Protein AF-A0A9E6VMV3-F1 (afdb_monomer)

Radius of gyration: 24.81 Å; Cα contacts (8 Å, |Δi|>4): 151; chains: 1; bounding box: 46×26×70 Å

Sequence (186 aa):
MNNQLSEFDKQLLELCRKGRTLEAVKRYTETTGAGLKESKDYIDRLMEKPYEPEPPDMSKLDERLLDLCRQGNKLEAVKQYRNATGQGLKESKDYVDQLAKAHGIEFKGGCFVATACFGDYDAPEVILLRQFRDKKLLTNTAGRLFVKIYYAISPPIARQLEKSGILKRFVRNCVLKPLVKRITGK

Solvent-accessible surface area (backbone atoms only — not comparable to full-atom values): 10418 Å² total; per-residue (Å²): 130,87,85,72,77,49,77,66,53,52,52,38,52,51,30,39,74,71,71,36,46,70,57,28,30,49,53,47,20,74,74,71,70,46,52,74,66,59,22,43,56,48,50,53,58,54,69,70,48,89,75,75,75,77,76,67,62,59,69,64,51,49,54,56,35,48,52,29,47,74,73,68,38,50,68,59,28,25,50,51,49,20,70,66,68,70,49,54,76,64,60,22,42,53,49,51,52,50,56,29,50,77,69,72,47,77,81,72,76,78,60,46,49,48,28,44,42,71,72,35,73,81,36,69,68,37,48,49,54,51,50,46,41,60,74,61,24,59,74,41,71,68,34,40,50,52,52,51,52,47,65,71,56,27,59,67,52,17,57,53,29,64,75,28,70,66,58,18,51,46,47,35,61,70,48,47,47,54,49,51,32,61,74,70,75,101

pLDDT: mean 83.39, std 10.57, range [36.56, 94.62]

Secondary structure (DSSP, 8-state):
---PPPHHHHHHHHHHHTT-HHHHHHHHHHHH---HHHHHHHHHHHHHS--PPPPP-HHHHHHHHHHHHHTT-HHHHHHHHHHHH---HHHHHHHHHHHHHHTT-------HHHHHHHS-SS-HHHHHHHHHIIIIITTSHHHHHHHHHHHHHHHHHHHHHHH-HHHHHHIIIIIIHHHHHHHHT-

Structure (mmCIF, N/CA/C/O backbone):
data_AF-A0A9E6VMV3-F1
#
_entry.id   AF-A0A9E6VMV3-F1
#
loop_
_atom_site.group_PDB
_atom_site.id
_atom_site.type_symbol
_atom_site.label_atom_id
_atom_site.label_alt_id
_atom_site.label_comp_id
_atom_site.label_asym_id
_atom_site.label_entity_id
_atom_site.label_seq_id
_atom_site.pdbx_PDB_ins_code
_atom_site.Cartn_x
_atom_site.Cartn_y
_atom_site.Cartn_z
_atom_site.occupancy
_atom_site.B_iso_or_equiv
_atom_site.auth_seq_id
_atom_site.auth_comp_id
_atom_site.auth_asym_id
_atom_site.auth_atom_id
_atom_site.pdbx_PDB_model_num
ATOM 1 N N . MET A 1 1 ? 7.906 14.224 -41.542 1.00 36.56 1 MET A N 1
ATOM 2 C CA . MET A 1 1 ? 7.639 12.771 -41.629 1.00 36.56 1 MET A CA 1
ATOM 3 C C . MET A 1 1 ? 7.830 12.199 -40.236 1.00 36.56 1 MET A C 1
ATOM 5 O O . MET A 1 1 ? 8.921 12.321 -39.695 1.00 36.56 1 MET A O 1
ATOM 9 N N . ASN A 1 2 ? 6.747 11.731 -39.616 1.00 38.06 2 ASN A N 1
ATOM 10 C CA . ASN A 1 2 ? 6.685 11.371 -38.198 1.00 38.06 2 ASN A CA 1
ATOM 11 C C . ASN A 1 2 ? 7.616 10.192 -37.884 1.00 38.06 2 ASN A C 1
ATOM 13 O O . ASN A 1 2 ? 7.348 9.064 -38.283 1.00 38.06 2 ASN A O 1
ATOM 17 N N . ASN A 1 3 ? 8.704 10.460 -37.161 1.00 48.09 3 ASN A N 1
ATOM 18 C CA . ASN A 1 3 ? 9.615 9.452 -36.621 1.00 48.09 3 ASN A CA 1
ATOM 19 C C . ASN A 1 3 ? 8.997 8.866 -35.337 1.00 48.09 3 ASN A C 1
ATOM 21 O O . ASN A 1 3 ? 9.461 9.148 -34.235 1.00 48.09 3 ASN A O 1
ATOM 25 N N . GLN A 1 4 ? 7.911 8.100 -35.478 1.00 57.34 4 GLN A N 1
ATOM 26 C CA . GLN A 1 4 ? 7.472 7.196 -34.417 1.00 57.34 4 GLN A CA 1
ATOM 27 C C . GLN A 1 4 ? 8.402 5.981 -34.433 1.00 57.34 4 GLN A C 1
ATOM 29 O O . GLN A 1 4 ? 8.542 5.319 -35.459 1.00 57.34 4 GLN A O 1
ATOM 34 N N . LEU A 1 5 ? 9.080 5.735 -33.313 1.00 66.25 5 LEU A N 1
ATOM 35 C CA . LEU A 1 5 ? 9.865 4.519 -33.104 1.00 66.25 5 LEU A CA 1
ATOM 36 C C . LEU A 1 5 ? 8.941 3.305 -33.219 1.00 66.25 5 LEU A C 1
ATOM 38 O O . LEU A 1 5 ? 7.841 3.314 -32.660 1.00 66.25 5 LEU A O 1
ATOM 42 N N . SER A 1 6 ? 9.376 2.274 -33.942 1.00 81.50 6 SER A N 1
ATOM 43 C CA . SER A 1 6 ? 8.598 1.043 -34.062 1.00 81.50 6 SER A CA 1
ATOM 44 C C . SER A 1 6 ? 8.490 0.341 -32.700 1.00 81.50 6 SER A C 1
ATOM 46 O O . SER A 1 6 ? 9.346 0.514 -31.832 1.00 81.50 6 SER A O 1
ATOM 48 N N . GLU A 1 7 ? 7.464 -0.490 -32.492 1.00 79.44 7 GLU A N 1
ATOM 49 C CA . GLU A 1 7 ? 7.364 -1.322 -31.277 1.00 79.44 7 GLU A CA 1
ATOM 50 C C . GLU A 1 7 ? 8.615 -2.186 -31.056 1.00 79.44 7 GLU A C 1
ATOM 52 O O . GLU A 1 7 ? 9.025 -2.443 -29.924 1.00 79.44 7 GLU A O 1
ATOM 57 N N . PHE A 1 8 ? 9.262 -2.600 -32.145 1.00 87.00 8 PHE A N 1
ATOM 58 C CA . PHE A 1 8 ? 10.515 -3.336 -32.095 1.00 87.00 8 PHE A CA 1
ATOM 59 C C . PHE A 1 8 ? 11.670 -2.456 -31.592 1.00 87.00 8 PHE A C 1
ATOM 61 O O . PHE A 1 8 ? 12.416 -2.866 -30.702 1.00 87.00 8 PHE A O 1
ATOM 68 N N . ASP A 1 9 ? 11.760 -1.215 -32.067 1.00 87.44 9 ASP A N 1
ATOM 69 C CA . ASP A 1 9 ? 12.770 -0.239 -31.644 1.00 87.44 9 ASP A CA 1
ATOM 70 C C . ASP A 1 9 ? 12.658 0.067 -30.143 1.00 87.44 9 ASP A C 1
ATOM 72 O O . ASP A 1 9 ? 13.664 0.137 -29.432 1.00 87.44 9 ASP A O 1
ATOM 76 N N . LYS A 1 10 ? 11.424 0.188 -29.633 1.00 84.56 10 LYS A N 1
ATOM 77 C CA . LYS A 1 10 ? 11.148 0.395 -28.202 1.00 84.56 10 LYS A CA 1
ATOM 78 C C . LYS A 1 10 ? 11.674 -0.764 -27.352 1.00 84.56 10 LYS A C 1
ATOM 80 O O . LYS A 1 10 ? 12.307 -0.528 -26.323 1.00 84.56 10 LYS A O 1
ATOM 85 N N . GLN A 1 11 ? 11.467 -2.006 -27.797 1.00 87.38 11 GLN A N 1
ATOM 86 C CA . GLN A 1 11 ? 11.966 -3.201 -27.102 1.00 87.38 11 GLN A CA 1
ATOM 87 C C . GLN A 1 11 ? 13.499 -3.244 -27.059 1.00 87.38 11 GLN A C 1
ATOM 89 O O . GLN A 1 11 ? 14.085 -3.597 -26.033 1.00 87.38 11 GLN A O 1
ATOM 94 N N . LEU A 1 12 ? 14.161 -2.871 -28.157 1.00 90.19 12 LEU A N 1
ATOM 95 C CA . LEU A 1 12 ? 15.623 -2.817 -28.228 1.00 90.19 12 LEU A CA 1
ATOM 96 C C . LEU A 1 12 ? 16.192 -1.736 -27.299 1.00 90.19 12 LEU A C 1
ATOM 98 O O . LEU A 1 12 ? 17.127 -2.004 -26.544 1.00 90.19 12 LEU A O 1
ATOM 102 N N . LEU A 1 13 ? 15.580 -0.549 -27.277 1.00 86.69 13 LEU A N 1
ATOM 103 C CA . LEU A 1 13 ? 15.941 0.535 -26.357 1.00 86.69 13 LEU A CA 1
ATOM 104 C C . LEU A 1 13 ? 15.772 0.146 -24.883 1.00 86.69 13 LEU A C 1
ATOM 106 O O . LEU A 1 13 ? 16.611 0.493 -24.046 1.00 86.69 13 LEU A O 1
ATOM 110 N N . GLU A 1 14 ? 14.712 -0.590 -24.550 1.00 85.38 14 GLU A N 1
ATOM 111 C CA . GLU A 1 14 ? 14.471 -1.069 -23.188 1.00 85.38 14 GLU A CA 1
ATOM 112 C C . GLU A 1 14 ? 15.564 -2.044 -22.720 1.00 85.38 14 GLU A C 1
ATOM 114 O O . GLU A 1 14 ? 16.050 -1.943 -21.588 1.00 85.38 14 GLU A O 1
ATOM 119 N N . LEU A 1 15 ? 15.998 -2.959 -23.596 1.00 87.69 15 LEU A N 1
ATOM 120 C CA . LEU A 1 15 ? 17.110 -3.873 -23.324 1.00 87.69 15 LEU A CA 1
ATOM 121 C C . LEU A 1 15 ? 18.415 -3.106 -23.076 1.00 87.69 15 LEU A C 1
ATOM 123 O O . LEU A 1 15 ? 19.100 -3.380 -22.087 1.00 87.69 15 LEU A O 1
ATOM 127 N N . CYS A 1 16 ? 18.722 -2.101 -23.899 1.00 86.69 16 CYS A N 1
ATOM 128 C CA . CYS A 1 16 ? 19.896 -1.248 -23.704 1.00 86.69 16 CYS A CA 1
ATOM 129 C C . CYS A 1 16 ? 19.864 -0.518 -22.350 1.00 86.69 16 CYS A C 1
ATOM 131 O O . CYS A 1 16 ? 20.847 -0.559 -21.611 1.00 86.69 16 CYS A O 1
ATOM 133 N N . ARG A 1 17 ? 18.723 0.069 -21.956 1.00 79.12 17 ARG A N 1
ATOM 134 C CA . ARG A 1 17 ? 18.564 0.745 -20.649 1.00 79.12 17 ARG A CA 1
ATOM 135 C C . ARG A 1 17 ? 18.734 -0.189 -19.452 1.00 79.12 17 ARG A C 1
ATOM 137 O O . ARG A 1 17 ? 19.233 0.233 -18.414 1.00 79.12 17 ARG A O 1
ATOM 144 N N . LYS A 1 18 ? 18.352 -1.459 -19.590 1.00 83.44 18 LYS A N 1
ATOM 145 C CA . LYS A 1 18 ? 18.561 -2.495 -18.564 1.00 83.44 18 LYS A CA 1
ATOM 146 C C . LYS A 1 18 ? 20.017 -2.989 -18.491 1.00 83.44 18 LYS A C 1
ATOM 148 O O . LYS A 1 18 ? 20.284 -3.944 -17.767 1.00 83.44 18 LYS A O 1
ATOM 153 N N . GLY A 1 19 ? 20.946 -2.382 -19.241 1.00 84.38 19 GLY A N 1
ATOM 154 C CA . GLY A 1 19 ? 22.347 -2.807 -19.340 1.00 84.38 19 GLY A CA 1
ATOM 155 C C . GLY A 1 19 ? 22.547 -4.064 -20.194 1.00 84.38 19 GLY A C 1
ATOM 156 O O . GLY A 1 19 ? 23.622 -4.657 -20.181 1.00 84.38 19 GLY A O 1
ATOM 157 N N . ARG A 1 20 ? 21.517 -4.491 -20.938 1.00 90.12 20 ARG A N 1
ATOM 158 C CA . ARG A 1 20 ? 21.494 -5.719 -21.750 1.00 90.12 20 ARG A CA 1
ATOM 159 C C . ARG A 1 20 ? 21.744 -5.406 -23.231 1.00 90.12 20 ARG A C 1
ATOM 161 O O . ARG A 1 20 ? 21.080 -5.946 -24.110 1.00 90.12 20 ARG A O 1
ATOM 168 N N . THR A 1 21 ? 22.715 -4.542 -23.527 1.00 90.00 21 THR A N 1
ATOM 169 C CA . THR A 1 21 ? 23.011 -4.071 -24.896 1.00 90.00 21 THR A CA 1
ATOM 170 C C . THR A 1 21 ? 23.391 -5.207 -25.848 1.00 90.00 21 THR A C 1
ATOM 172 O O . THR A 1 21 ? 22.939 -5.231 -26.987 1.00 90.00 21 THR A O 1
ATOM 175 N N . LEU A 1 22 ? 24.157 -6.201 -25.381 1.00 90.69 22 LEU A N 1
ATOM 176 C CA . LEU A 1 22 ? 24.509 -7.375 -26.195 1.00 90.69 22 LEU A CA 1
ATOM 177 C C . LEU A 1 22 ? 23.275 -8.173 -26.628 1.00 90.69 22 LEU A C 1
ATOM 179 O O . LEU A 1 22 ? 23.235 -8.720 -27.726 1.00 90.69 22 LEU A O 1
ATOM 183 N N . GLU A 1 23 ? 22.255 -8.216 -25.778 1.00 92.19 23 GLU A N 1
ATOM 184 C CA . GLU A 1 23 ? 21.008 -8.902 -26.083 1.00 92.19 23 GLU A CA 1
ATOM 185 C C . GLU A 1 23 ? 20.152 -8.113 -27.072 1.00 92.19 23 GLU A C 1
ATOM 187 O O . GLU A 1 23 ? 19.530 -8.715 -27.941 1.00 92.19 23 GLU A O 1
ATOM 192 N N . ALA A 1 24 ? 20.179 -6.780 -27.003 1.00 91.94 24 ALA A N 1
ATOM 193 C CA . ALA A 1 24 ? 19.560 -5.930 -28.015 1.00 91.94 24 ALA A CA 1
ATOM 194 C C . ALA A 1 24 ? 20.211 -6.140 -29.394 1.00 91.94 24 ALA A C 1
ATOM 196 O O . ALA A 1 24 ? 19.515 -6.396 -30.376 1.00 91.94 24 ALA A O 1
ATOM 197 N N . VAL A 1 25 ? 21.549 -6.139 -29.460 1.00 91.94 25 VAL A N 1
ATOM 198 C CA . VAL A 1 25 ? 22.304 -6.408 -30.699 1.00 91.94 25 VAL A CA 1
ATOM 199 C C . VAL A 1 25 ? 21.980 -7.799 -31.244 1.00 91.94 25 VAL A C 1
ATOM 201 O O . VAL A 1 25 ? 21.705 -7.953 -32.436 1.00 91.94 25 VAL A O 1
ATOM 204 N N . LYS A 1 26 ? 21.962 -8.816 -30.376 1.00 94.62 26 LYS A N 1
ATOM 205 C CA . LYS A 1 26 ? 21.611 -10.188 -30.756 1.00 94.62 26 LYS A CA 1
ATOM 206 C C . LYS A 1 26 ? 20.190 -10.268 -31.322 1.00 94.62 26 LYS A C 1
ATOM 208 O O . LYS A 1 26 ? 20.000 -10.809 -32.405 1.00 94.62 26 LYS A O 1
ATOM 213 N N . ARG A 1 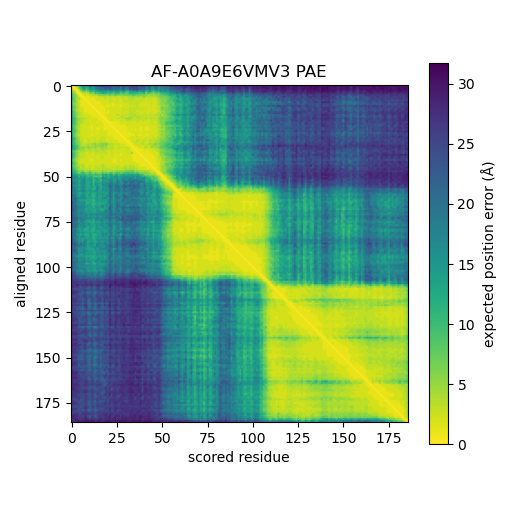27 ? 19.215 -9.668 -30.638 1.00 92.75 27 ARG A N 1
ATOM 214 C CA . ARG A 1 27 ? 17.801 -9.674 -31.036 1.00 92.75 27 ARG A CA 1
ATOM 215 C C . ARG A 1 27 ? 17.567 -8.965 -32.369 1.00 92.75 27 ARG A C 1
ATOM 217 O O . ARG A 1 27 ? 16.791 -9.457 -33.185 1.00 92.75 27 ARG A O 1
ATOM 224 N N . TYR A 1 28 ? 18.256 -7.851 -32.616 1.00 93.06 28 TYR A N 1
ATOM 225 C CA . TYR A 1 28 ? 18.216 -7.174 -33.914 1.00 93.06 28 TYR A CA 1
ATOM 226 C C . TYR A 1 28 ? 18.795 -8.060 -35.028 1.00 93.06 28 TYR A C 1
ATOM 228 O O . TYR A 1 28 ? 18.149 -8.234 -36.060 1.00 93.06 28 TYR A O 1
ATOM 236 N N . THR A 1 29 ? 19.951 -8.689 -34.783 1.00 92.19 29 THR A N 1
ATOM 237 C CA . THR A 1 29 ? 20.612 -9.627 -35.716 1.00 92.19 29 THR A CA 1
ATOM 238 C C . THR A 1 29 ? 19.684 -10.788 -36.093 1.00 92.19 29 THR A C 1
ATOM 240 O O . THR A 1 29 ? 19.472 -11.052 -37.271 1.00 92.19 29 THR A O 1
ATOM 243 N N . GLU A 1 30 ? 19.084 -11.457 -35.104 1.00 92.38 30 GLU A N 1
ATOM 244 C CA . GLU A 1 30 ? 18.207 -12.620 -35.320 1.00 92.38 30 GLU A CA 1
ATOM 245 C C . GLU A 1 30 ? 16.909 -12.265 -36.058 1.00 92.38 30 GLU A C 1
ATOM 247 O O . GLU A 1 30 ? 16.410 -13.066 -36.842 1.00 92.38 30 GLU A O 1
ATOM 252 N N . THR A 1 31 ? 16.364 -11.069 -35.823 1.00 91.62 31 THR A N 1
ATOM 253 C CA . THR A 1 31 ? 15.076 -10.654 -36.405 1.00 91.62 31 THR A CA 1
ATOM 254 C C . THR A 1 31 ? 15.227 -10.117 -37.829 1.00 91.62 31 THR A C 1
ATOM 256 O O . THR A 1 31 ? 14.360 -10.340 -38.669 1.00 91.62 31 THR A O 1
ATOM 259 N N . THR A 1 32 ? 16.312 -9.388 -38.105 1.00 88.94 32 THR A N 1
ATOM 260 C CA . THR A 1 32 ? 16.524 -8.697 -39.392 1.00 88.94 32 THR A C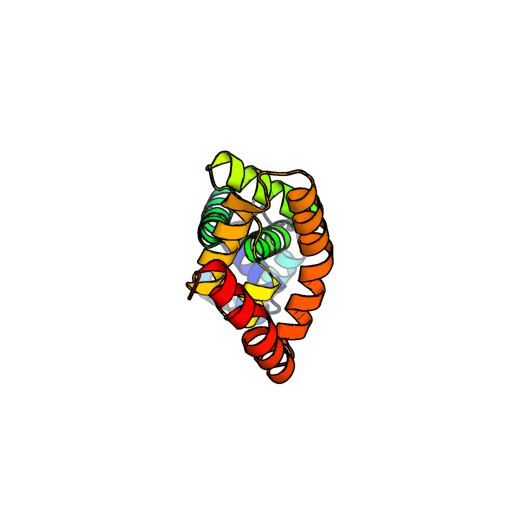A 1
ATOM 261 C C . THR A 1 32 ? 17.458 -9.444 -40.342 1.00 88.94 32 THR A C 1
ATOM 263 O O . THR A 1 32 ? 17.469 -9.153 -41.534 1.00 88.94 32 THR A O 1
ATOM 266 N N . GLY A 1 33 ? 18.250 -10.392 -39.829 1.00 89.62 33 GLY A N 1
ATOM 267 C CA . GLY A 1 33 ? 19.314 -11.062 -40.580 1.00 89.62 33 GLY A CA 1
ATOM 268 C C . GLY A 1 33 ? 20.571 -10.207 -40.797 1.00 89.62 33 GLY A C 1
ATOM 269 O O . GLY A 1 33 ? 21.478 -10.644 -41.502 1.00 89.62 33 GLY A O 1
ATOM 270 N N . ALA A 1 34 ? 20.638 -9.005 -40.211 1.00 88.44 34 ALA A N 1
ATOM 271 C CA . ALA A 1 34 ? 21.779 -8.098 -40.318 1.00 88.44 34 ALA A CA 1
ATOM 272 C C . ALA A 1 34 ? 23.056 -8.680 -39.687 1.00 88.44 34 ALA A C 1
ATOM 274 O O . ALA A 1 34 ? 23.007 -9.478 -38.750 1.00 88.44 34 ALA A O 1
ATOM 275 N N . GLY A 1 35 ? 24.225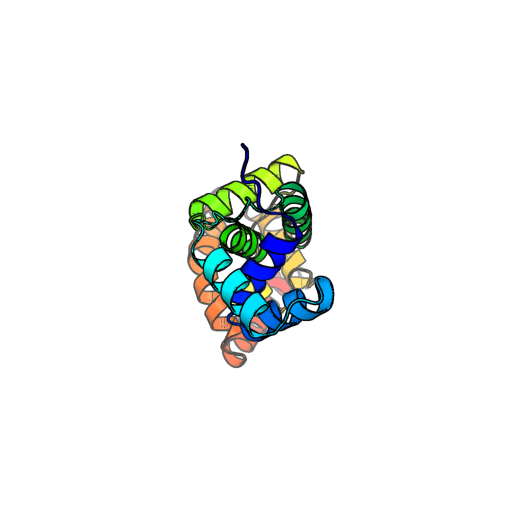 -8.254 -40.172 1.00 89.88 35 GLY A N 1
ATOM 276 C CA . GLY A 1 35 ? 25.510 -8.663 -39.597 1.00 89.88 35 GLY A CA 1
ATOM 277 C C . GLY A 1 35 ? 25.783 -8.008 -38.236 1.00 89.88 35 GLY A C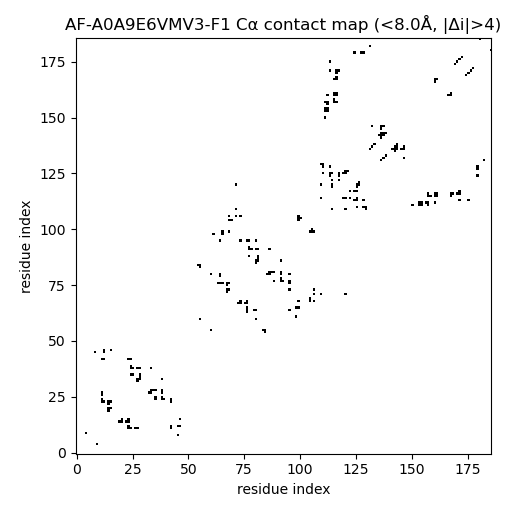 1
ATOM 278 O O . GLY A 1 35 ? 25.325 -6.904 -37.969 1.00 89.88 35 GLY A O 1
ATOM 279 N N . LEU A 1 36 ? 26.615 -8.628 -37.386 1.00 89.06 36 LEU A N 1
ATOM 280 C CA . LEU A 1 36 ? 26.940 -8.127 -36.031 1.00 89.06 36 LEU A CA 1
ATOM 281 C C . LEU A 1 36 ? 27.349 -6.644 -35.975 1.00 89.06 36 LEU A C 1
ATOM 283 O O . LEU A 1 36 ? 26.967 -5.934 -35.046 1.00 89.06 36 LEU A O 1
ATOM 287 N N . LYS A 1 37 ? 28.136 -6.182 -36.955 1.00 89.69 37 LYS A N 1
ATOM 288 C CA . LYS A 1 37 ? 28.573 -4.783 -37.043 1.00 89.69 37 LYS A CA 1
ATOM 289 C C . LYS A 1 37 ? 27.404 -3.848 -37.353 1.00 89.69 37 LYS A C 1
ATOM 291 O O . LYS A 1 37 ? 27.241 -2.843 -36.680 1.00 89.69 37 LYS A O 1
ATOM 296 N N . GLU A 1 38 ? 26.572 -4.224 -38.316 1.00 88.81 38 GLU A N 1
ATOM 297 C CA . GLU A 1 38 ? 25.380 -3.469 -38.702 1.00 88.81 38 GLU A CA 1
ATOM 298 C C . GLU A 1 38 ? 24.363 -3.403 -37.556 1.00 88.81 38 GLU A C 1
ATOM 300 O O . GLU A 1 38 ? 23.840 -2.334 -37.253 1.00 88.81 38 GLU A O 1
ATOM 305 N N . SER A 1 39 ? 24.159 -4.515 -36.846 1.00 91.31 39 SER A N 1
ATOM 306 C CA . SER A 1 39 ? 23.314 -4.573 -35.653 1.00 91.31 39 SER A CA 1
ATOM 307 C C . SER A 1 39 ? 23.822 -3.663 -34.539 1.00 91.31 39 SER A C 1
ATOM 309 O O . SER A 1 39 ? 23.031 -2.984 -33.891 1.00 91.31 39 SER A O 1
ATOM 311 N N . LYS A 1 40 ? 25.138 -3.623 -34.309 1.00 91.12 40 LYS A N 1
ATOM 312 C CA . LYS A 1 40 ? 25.738 -2.724 -33.320 1.00 91.12 40 LYS A CA 1
ATOM 313 C C . LYS A 1 40 ? 25.563 -1.260 -33.725 1.00 91.12 40 LYS A C 1
ATOM 315 O O . LYS A 1 40 ? 25.057 -0.482 -32.926 1.00 91.12 40 LYS A O 1
ATOM 320 N N . ASP A 1 41 ? 25.906 -0.917 -34.965 1.00 90.31 41 ASP A N 1
ATOM 321 C CA . ASP A 1 41 ? 25.796 0.447 -35.489 1.00 90.31 41 ASP A CA 1
ATOM 322 C C . ASP A 1 41 ? 24.337 0.944 -35.454 1.00 90.31 41 ASP A C 1
ATOM 324 O O . ASP A 1 41 ? 24.076 2.114 -35.169 1.00 90.31 41 ASP A O 1
ATOM 328 N N . TYR A 1 42 ? 23.367 0.056 -35.701 1.00 89.75 42 TYR A N 1
ATOM 329 C CA . TYR A 1 42 ? 21.946 0.366 -35.562 1.00 89.75 42 TYR A CA 1
ATOM 330 C C . TYR A 1 42 ? 21.562 0.655 -34.108 1.00 89.75 42 TYR A C 1
ATOM 332 O O . TYR A 1 42 ? 20.925 1.671 -33.839 1.00 89.75 42 TYR A O 1
ATOM 340 N N . ILE A 1 43 ? 21.961 -0.208 -33.168 1.00 90.00 43 ILE A N 1
ATOM 341 C CA . ILE A 1 43 ? 21.679 -0.028 -31.739 1.00 90.00 43 ILE A CA 1
ATOM 342 C C . ILE A 1 43 ? 22.337 1.248 -31.198 1.00 90.00 43 ILE A C 1
ATOM 344 O O . ILE A 1 43 ? 21.694 1.976 -30.446 1.00 90.00 43 ILE A O 1
ATOM 348 N N . ASP A 1 44 ? 23.562 1.564 -31.618 1.00 89.12 44 ASP A N 1
ATOM 349 C CA . ASP A 1 44 ? 24.265 2.793 -31.236 1.00 89.12 44 ASP A CA 1
ATOM 350 C C . ASP A 1 44 ? 23.495 4.039 -31.718 1.00 89.12 44 ASP A C 1
ATOM 352 O O . ASP A 1 44 ? 23.163 4.908 -30.911 1.00 89.12 44 ASP A O 1
ATOM 356 N N . ARG A 1 45 ? 23.066 4.073 -32.990 1.00 87.00 45 ARG A N 1
ATOM 357 C CA . ARG A 1 45 ? 22.194 5.146 -33.524 1.00 87.00 45 ARG A CA 1
ATOM 358 C C . ARG A 1 45 ? 20.839 5.218 -32.827 1.00 87.00 45 ARG A C 1
ATOM 360 O O . ARG A 1 45 ? 20.244 6.290 -32.724 1.00 87.00 45 ARG A O 1
ATOM 367 N N . LEU A 1 46 ? 20.314 4.076 -32.392 1.00 85.56 46 LEU A N 1
ATOM 368 C CA . LEU A 1 46 ? 19.047 4.012 -31.680 1.00 85.56 46 LEU A CA 1
ATOM 369 C C . LEU A 1 46 ? 19.177 4.643 -30.290 1.00 85.56 46 LEU A C 1
ATOM 371 O O . LEU A 1 46 ? 18.307 5.414 -29.894 1.00 85.56 46 LEU A O 1
ATOM 375 N N . MET A 1 47 ? 20.285 4.376 -29.594 1.00 81.00 47 MET A N 1
ATOM 376 C CA . MET A 1 47 ? 20.611 4.968 -28.293 1.00 81.00 47 MET A CA 1
ATOM 377 C C . MET A 1 47 ? 20.895 6.477 -28.366 1.00 81.00 47 MET A C 1
ATOM 379 O O . MET A 1 47 ? 20.686 7.167 -27.371 1.00 81.00 47 MET A O 1
ATOM 383 N N . GLU A 1 48 ? 21.329 7.001 -29.518 1.00 81.25 48 GLU A N 1
ATOM 384 C CA . GLU A 1 48 ? 21.537 8.443 -29.736 1.00 81.25 48 GLU A CA 1
ATOM 385 C C . GLU A 1 48 ? 20.230 9.246 -29.860 1.00 81.25 48 GLU A C 1
ATOM 387 O O . GLU A 1 48 ? 20.224 10.458 -29.628 1.00 81.25 48 GLU A O 1
ATOM 392 N N . LYS A 1 49 ? 19.101 8.609 -30.206 1.00 70.81 49 LYS A N 1
ATOM 393 C CA . LYS A 1 49 ? 17.812 9.311 -30.311 1.00 70.81 49 LYS A CA 1
ATOM 394 C C . LYS A 1 49 ? 17.272 9.660 -28.912 1.00 70.81 49 LYS A C 1
ATOM 396 O O . LYS A 1 49 ? 17.200 8.772 -28.060 1.00 70.81 49 LYS A O 1
ATOM 401 N N . PRO A 1 50 ? 16.796 10.902 -28.670 1.00 54.00 50 PRO A N 1
ATOM 402 C CA . PRO A 1 50 ? 16.074 11.242 -27.446 1.00 54.00 50 PRO A CA 1
ATOM 403 C C . PRO A 1 50 ? 14.764 10.444 -27.377 1.00 54.00 50 PRO A C 1
ATOM 405 O O . PRO A 1 50 ? 13.755 10.817 -27.970 1.00 54.00 50 PRO A O 1
ATOM 408 N N . TYR A 1 51 ? 14.791 9.297 -26.701 1.00 48.22 51 TYR A N 1
ATOM 409 C CA . TYR A 1 51 ? 13.603 8.498 -26.430 1.00 48.22 51 TYR A CA 1
ATOM 410 C C . TYR A 1 51 ? 13.028 8.882 -25.067 1.00 48.22 51 TYR A C 1
ATOM 412 O O . TYR A 1 51 ? 13.495 8.415 -24.017 1.00 48.22 51 TYR A O 1
ATOM 420 N N . GLU A 1 52 ? 12.005 9.730 -25.086 1.00 51.69 52 GLU A N 1
ATOM 421 C CA . GLU A 1 52 ? 11.115 9.893 -23.942 1.00 51.69 52 GLU A CA 1
ATOM 422 C C . GLU A 1 52 ? 10.268 8.618 -23.828 1.00 51.69 52 GLU A C 1
ATOM 424 O O . GLU A 1 52 ? 9.606 8.246 -24.799 1.00 51.69 52 GLU A O 1
ATOM 429 N N . PRO A 1 53 ? 10.337 7.881 -22.702 1.00 54.38 53 PRO A N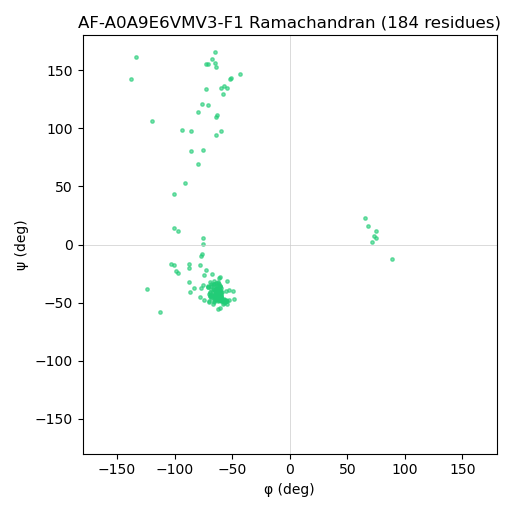 1
ATOM 430 C CA . PRO A 1 53 ? 9.526 6.686 -22.538 1.00 54.38 53 PRO A CA 1
ATOM 431 C C . PRO A 1 53 ? 8.055 7.069 -22.672 1.00 54.38 53 PRO A C 1
ATOM 433 O O . PRO A 1 53 ? 7.601 8.009 -22.017 1.00 54.38 53 PRO A O 1
ATOM 436 N N . GLU A 1 54 ? 7.323 6.338 -23.513 1.00 53.00 54 GLU A N 1
ATOM 437 C CA . GLU A 1 54 ? 5.875 6.492 -23.562 1.00 53.00 54 GLU A CA 1
ATOM 438 C C . GLU A 1 54 ? 5.314 6.307 -22.143 1.00 53.00 54 GLU A C 1
ATOM 440 O O . GLU A 1 54 ? 5.762 5.399 -21.426 1.00 53.00 54 GLU A O 1
ATOM 445 N N . PRO A 1 55 ? 4.392 7.184 -21.704 1.00 56.66 55 PRO A N 1
ATOM 446 C CA . PRO A 1 55 ? 3.791 7.081 -20.385 1.00 56.66 55 PRO A CA 1
ATOM 447 C C . PRO A 1 55 ? 3.266 5.660 -20.153 1.00 56.66 55 PRO A C 1
ATOM 449 O O . PRO A 1 55 ? 2.766 5.042 -21.097 1.00 56.66 55 PRO A O 1
ATOM 452 N N . PRO A 1 56 ? 3.368 5.124 -18.923 1.00 64.25 56 PRO A N 1
ATOM 453 C CA . PRO A 1 56 ? 2.818 3.811 -18.621 1.00 64.25 56 PRO A CA 1
ATOM 454 C C . PRO A 1 56 ? 1.354 3.742 -19.065 1.00 64.25 56 PRO A C 1
ATOM 456 O O . PRO A 1 56 ? 0.617 4.717 -18.925 1.00 64.25 56 PRO A O 1
ATOM 459 N N . ASP A 1 57 ? 0.938 2.584 -19.583 1.00 77.94 57 ASP A N 1
ATOM 460 C CA . ASP A 1 57 ? -0.469 2.311 -19.877 1.00 77.94 57 ASP A CA 1
ATOM 461 C C . ASP A 1 57 ? -1.273 2.434 -18.577 1.00 77.94 57 ASP A C 1
ATOM 463 O O . ASP A 1 57 ? -1.297 1.524 -17.737 1.00 77.94 57 ASP A O 1
ATOM 467 N N . MET A 1 58 ? -1.881 3.608 -18.401 1.00 81.12 58 MET A N 1
ATOM 468 C CA . MET A 1 58 ? -2.558 4.000 -17.170 1.00 81.12 58 MET A CA 1
ATOM 469 C C . MET A 1 58 ? -3.715 3.058 -16.849 1.00 81.12 58 MET A C 1
ATOM 471 O O . MET A 1 58 ? -3.966 2.801 -15.679 1.00 81.12 58 MET A O 1
ATOM 475 N N . SER A 1 59 ? -4.342 2.451 -17.860 1.00 82.75 59 SER A N 1
ATOM 476 C CA . SER A 1 59 ? -5.455 1.514 -17.675 1.00 82.75 59 SER A CA 1
ATOM 477 C C . SER A 1 59 ? -5.005 0.246 -16.941 1.00 82.75 59 SER A C 1
ATOM 479 O O . SER A 1 59 ? -5.623 -0.169 -15.962 1.00 82.75 59 SER A O 1
ATOM 481 N N . LYS A 1 60 ? -3.883 -0.348 -17.371 1.00 87.62 60 LYS A N 1
ATOM 482 C CA . LYS A 1 60 ? -3.300 -1.538 -16.721 1.00 87.62 60 LYS A CA 1
ATOM 483 C C . LYS A 1 60 ? -2.692 -1.212 -15.365 1.00 87.62 60 LYS A C 1
ATOM 485 O O . LYS A 1 60 ? -2.730 -2.036 -14.450 1.00 87.62 60 LYS A O 1
ATOM 490 N N . LEU A 1 61 ? -2.088 -0.029 -15.247 1.00 89.25 61 LEU A N 1
ATOM 491 C CA . LEU A 1 61 ? -1.555 0.437 -13.976 1.00 89.25 61 LEU A CA 1
ATOM 492 C C . LEU A 1 61 ? -2.690 0.583 -12.957 1.00 89.25 61 LEU A C 1
ATOM 494 O O . LEU A 1 61 ? -2.581 0.031 -11.866 1.00 89.25 61 LEU A O 1
ATOM 498 N N . ASP A 1 62 ? -3.788 1.237 -13.326 1.00 92.88 62 ASP A N 1
ATOM 499 C CA . ASP A 1 62 ? -4.942 1.457 -12.457 1.00 92.88 62 ASP A CA 1
ATOM 500 C C . ASP A 1 62 ? -5.577 0.151 -11.993 1.00 92.88 62 ASP A C 1
ATOM 502 O O . ASP A 1 62 ? -5.838 0.002 -10.801 1.00 92.88 62 ASP A O 1
ATOM 506 N N . GLU A 1 63 ? -5.756 -0.828 -12.882 1.00 92.38 63 GLU A N 1
ATOM 507 C CA . GLU A 1 63 ? -6.278 -2.150 -12.518 1.00 92.38 63 GLU A CA 1
ATOM 508 C C . GLU A 1 63 ? -5.412 -2.820 -11.438 1.00 92.38 63 GLU A C 1
ATOM 510 O O . GLU A 1 63 ? -5.907 -3.233 -10.384 1.00 92.38 63 GLU A O 1
ATOM 515 N N . ARG A 1 64 ? -4.089 -2.816 -11.632 1.00 92.75 64 ARG A N 1
ATOM 516 C CA . ARG A 1 64 ? -3.132 -3.364 -10.662 1.00 92.75 64 ARG A CA 1
ATOM 517 C C . ARG A 1 64 ? -3.129 -2.594 -9.342 1.00 92.75 64 ARG A C 1
ATOM 519 O O . ARG A 1 64 ? -3.019 -3.196 -8.270 1.00 92.75 64 ARG A O 1
ATOM 526 N N . LEU A 1 65 ? -3.229 -1.267 -9.398 1.00 93.44 65 LEU A N 1
ATOM 527 C CA . LEU A 1 65 ? -3.326 -0.429 -8.207 1.00 93.44 65 LEU A CA 1
ATOM 528 C C . LEU A 1 65 ? -4.615 -0.732 -7.448 1.00 93.44 65 LEU A C 1
ATOM 530 O O . LEU A 1 65 ? -4.554 -0.917 -6.235 1.00 93.44 65 LEU A O 1
ATOM 534 N N . LEU A 1 66 ? -5.754 -0.845 -8.130 1.00 92.56 66 LEU A N 1
ATOM 535 C CA . LEU A 1 66 ? -7.044 -1.180 -7.528 1.00 92.56 66 LEU A CA 1
ATOM 536 C C . LEU A 1 66 ? -7.017 -2.539 -6.830 1.00 92.56 66 LEU A C 1
ATOM 538 O O . LEU A 1 66 ? -7.529 -2.648 -5.716 1.00 92.56 66 LEU A O 1
ATOM 542 N N . ASP A 1 67 ? -6.370 -3.547 -7.408 1.00 89.31 67 ASP A N 1
ATOM 543 C CA . ASP A 1 67 ? -6.216 -4.852 -6.759 1.00 89.31 67 ASP A CA 1
ATOM 544 C C . ASP A 1 67 ? -5.401 -4.770 -5.469 1.00 89.31 67 ASP A C 1
ATOM 546 O O . ASP A 1 67 ? -5.817 -5.292 -4.432 1.00 89.31 67 ASP A O 1
ATOM 550 N N . LEU A 1 68 ? -4.292 -4.028 -5.483 1.00 84.31 68 LEU A N 1
ATOM 551 C CA . LEU A 1 68 ? -3.523 -3.748 -4.268 1.00 84.31 68 LEU A CA 1
ATOM 552 C C . LEU A 1 68 ? -4.354 -2.970 -3.242 1.00 84.31 68 LEU A C 1
ATOM 554 O O . LEU A 1 68 ? -4.256 -3.232 -2.042 1.00 84.31 68 LEU A O 1
ATOM 558 N N . CYS A 1 69 ? -5.194 -2.036 -3.696 1.00 84.81 69 CYS A N 1
ATOM 559 C CA . CYS A 1 69 ? -6.099 -1.287 -2.831 1.00 84.81 69 CYS A CA 1
ATOM 560 C C . CYS A 1 69 ? -7.123 -2.219 -2.156 1.00 84.81 69 CYS A C 1
ATOM 562 O O . CYS A 1 69 ? -7.310 -2.131 -0.942 1.00 84.81 69 CYS A O 1
ATOM 564 N N . ARG A 1 70 ? -7.735 -3.145 -2.909 1.00 81.88 70 ARG A N 1
ATOM 565 C CA . ARG A 1 70 ? -8.696 -4.146 -2.400 1.00 81.88 70 ARG A CA 1
ATOM 566 C C . ARG A 1 70 ? -8.065 -5.101 -1.389 1.00 81.88 70 ARG A C 1
ATOM 568 O O . ARG A 1 70 ? -8.705 -5.447 -0.404 1.00 81.88 70 ARG A O 1
ATOM 575 N N . GLN A 1 71 ? -6.799 -5.458 -1.590 1.00 75.31 71 GLN A N 1
ATOM 576 C CA . GLN A 1 71 ? -6.006 -6.279 -0.663 1.00 75.31 71 GLN A CA 1
ATOM 577 C C . GLN A 1 71 ? -5.541 -5.509 0.590 1.00 75.31 71 GLN A C 1
ATOM 579 O O . GLN A 1 71 ? -4.804 -6.042 1.415 1.00 75.31 71 GLN A O 1
ATOM 584 N N . GLY A 1 72 ? -5.896 -4.226 0.731 1.00 69.38 72 GLY A N 1
ATOM 585 C CA . GLY A 1 72 ? -5.434 -3.381 1.834 1.00 69.38 72 GLY A CA 1
ATOM 586 C C . GLY A 1 72 ? -3.961 -2.963 1.728 1.00 69.38 72 GLY A C 1
ATOM 587 O O . GLY A 1 72 ? -3.437 -2.308 2.633 1.00 69.38 72 GLY A O 1
ATOM 588 N N . ASN A 1 73 ? -3.285 -3.265 0.616 1.00 77.50 73 ASN A N 1
ATOM 589 C CA . ASN A 1 73 ? -1.869 -2.987 0.392 1.00 77.50 73 ASN A CA 1
ATOM 590 C C . ASN A 1 73 ? -1.630 -1.614 -0.265 1.00 77.50 73 ASN A C 1
ATOM 592 O O . ASN A 1 73 ? -0.937 -1.463 -1.274 1.00 77.50 73 ASN A O 1
ATOM 596 N N . LYS A 1 74 ? -2.198 -0.573 0.349 1.00 82.38 74 LYS A N 1
ATOM 597 C CA . LYS A 1 74 ? -2.122 0.815 -0.128 1.00 82.38 74 LYS A CA 1
ATOM 598 C C . LYS A 1 74 ? -0.692 1.309 -0.331 1.00 82.38 74 LYS A C 1
ATOM 600 O O . LYS A 1 74 ? -0.409 2.045 -1.269 1.00 82.38 74 LYS A O 1
ATOM 605 N N . LEU A 1 75 ? 0.212 0.943 0.577 1.00 81.12 75 LEU A N 1
ATOM 606 C CA . LEU A 1 75 ? 1.594 1.410 0.517 1.00 81.12 75 LEU A CA 1
ATOM 607 C C . LEU A 1 75 ? 2.300 0.871 -0.730 1.00 81.12 75 LEU A C 1
ATOM 609 O O . LEU A 1 75 ? 3.062 1.601 -1.359 1.00 81.12 75 LEU A O 1
ATOM 613 N N . GLU A 1 76 ? 2.036 -0.383 -1.090 1.00 80.88 76 GLU A N 1
ATOM 614 C CA . GLU A 1 76 ? 2.608 -0.985 -2.287 1.00 80.88 76 GLU A CA 1
ATOM 615 C C . GLU A 1 76 ? 2.001 -0.394 -3.561 1.00 80.88 76 GLU A C 1
ATOM 617 O O . GLU A 1 76 ? 2.742 -0.121 -4.500 1.00 80.88 76 GLU A O 1
ATOM 622 N N . ALA A 1 77 ? 0.703 -0.069 -3.563 1.00 88.25 77 ALA A N 1
ATOM 623 C CA . ALA A 1 77 ? 0.083 0.689 -4.652 1.00 88.25 77 ALA A CA 1
ATOM 624 C C . ALA A 1 77 ? 0.787 2.046 -4.865 1.00 88.25 77 ALA A C 1
ATOM 626 O O . ALA A 1 77 ? 1.215 2.370 -5.971 1.00 88.25 77 ALA A O 1
ATOM 627 N N . VAL A 1 78 ? 1.023 2.805 -3.788 1.00 87.38 78 VAL A N 1
ATOM 628 C CA . VAL A 1 78 ? 1.724 4.103 -3.858 1.00 87.38 78 VAL A CA 1
ATOM 629 C C . VAL A 1 78 ? 3.153 3.958 -4.382 1.00 87.38 78 VAL A C 1
ATOM 631 O O . VAL A 1 78 ? 3.598 4.771 -5.190 1.00 87.38 78 VAL A O 1
ATOM 634 N N . LYS A 1 79 ? 3.886 2.922 -3.957 1.00 86.31 79 LYS A N 1
ATOM 635 C CA . LYS A 1 79 ? 5.231 2.649 -4.485 1.00 86.31 79 LYS A CA 1
ATOM 636 C C . LYS A 1 79 ? 5.203 2.294 -5.968 1.00 86.31 79 LYS A C 1
ATOM 638 O O . LYS A 1 79 ? 6.050 2.780 -6.709 1.00 86.31 79 LYS A O 1
ATOM 643 N N . GLN A 1 80 ? 4.265 1.453 -6.399 1.00 89.75 80 GLN A N 1
ATOM 644 C CA . GLN A 1 80 ? 4.180 1.032 -7.796 1.00 89.75 80 GLN A CA 1
ATOM 645 C C . GLN A 1 80 ? 3.831 2.200 -8.712 1.00 89.75 80 GLN A C 1
ATOM 647 O O . GLN A 1 80 ? 4.501 2.382 -9.724 1.00 89.75 80 GLN A O 1
ATOM 652 N N . TYR A 1 81 ? 2.880 3.047 -8.316 1.00 91.75 81 TYR A N 1
ATOM 653 C CA . TYR A 1 81 ? 2.574 4.269 -9.054 1.00 91.75 81 TYR A CA 1
ATOM 654 C C . TYR A 1 81 ? 3.786 5.208 -9.129 1.00 91.75 81 TYR A C 1
ATOM 656 O O . TYR A 1 81 ? 4.136 5.683 -10.208 1.00 91.75 81 TYR A O 1
ATOM 664 N N . ARG A 1 82 ? 4.487 5.423 -8.006 1.00 89.56 82 ARG A N 1
ATOM 665 C CA . ARG A 1 82 ? 5.712 6.234 -7.966 1.00 89.56 82 ARG A CA 1
ATOM 666 C C . ARG A 1 82 ? 6.784 5.710 -8.919 1.00 89.56 82 ARG A C 1
ATOM 668 O O . ARG A 1 82 ? 7.393 6.488 -9.644 1.00 89.56 82 ARG A O 1
ATOM 675 N N . ASN A 1 83 ? 7.025 4.403 -8.905 1.00 86.44 83 ASN A N 1
ATOM 676 C CA . ASN A 1 83 ? 8.046 3.779 -9.742 1.00 86.44 83 ASN A CA 1
ATOM 677 C C . ASN A 1 83 ? 7.681 3.836 -11.231 1.00 86.44 83 ASN A C 1
ATOM 679 O O . ASN A 1 83 ? 8.575 3.966 -12.059 1.00 86.44 83 ASN A O 1
ATOM 683 N N . ALA A 1 84 ? 6.391 3.742 -11.564 1.00 86.56 84 ALA A N 1
ATOM 684 C CA . ALA A 1 84 ? 5.914 3.787 -12.943 1.00 86.56 84 ALA A CA 1
ATOM 685 C C . ALA A 1 84 ? 5.890 5.210 -13.523 1.00 86.56 84 ALA A C 1
ATOM 687 O O . ALA A 1 84 ? 6.188 5.394 -14.698 1.00 86.56 84 ALA A O 1
ATOM 688 N N . THR A 1 85 ? 5.540 6.214 -12.714 1.00 85.62 85 THR A N 1
ATOM 689 C CA . THR A 1 85 ? 5.313 7.596 -13.180 1.00 85.62 85 THR A CA 1
ATOM 690 C C . THR A 1 85 ? 6.458 8.557 -12.865 1.00 85.62 85 THR A C 1
ATOM 692 O O . THR A 1 85 ? 6.503 9.656 -13.409 1.00 85.62 85 THR A O 1
ATOM 695 N N . GLY A 1 86 ? 7.358 8.192 -11.948 1.00 84.50 86 GLY A N 1
ATOM 696 C CA . GLY A 1 86 ? 8.414 9.073 -11.443 1.00 84.50 86 GLY A CA 1
ATOM 697 C C . GLY A 1 86 ? 7.921 10.198 -10.522 1.00 84.50 86 GLY A C 1
ATOM 698 O O . GLY A 1 86 ? 8.731 11.007 -10.072 1.00 84.50 86 GLY A O 1
ATOM 699 N N . GLN A 1 87 ? 6.620 10.263 -10.216 1.00 83.56 87 GLN A N 1
ATOM 700 C CA . GLN A 1 87 ? 6.047 11.328 -9.391 1.00 83.56 87 GLN A CA 1
ATOM 701 C C . GLN A 1 87 ? 6.524 11.272 -7.932 1.00 83.56 87 GLN A C 1
ATOM 703 O O . GLN A 1 87 ? 6.979 10.247 -7.416 1.00 83.56 87 GLN A O 1
ATOM 708 N N . GLY A 1 88 ? 6.398 12.400 -7.233 1.00 80.19 88 GLY A N 1
ATOM 709 C CA . GLY A 1 88 ? 6.727 12.487 -5.817 1.00 80.19 88 GLY A CA 1
ATOM 710 C C . GLY A 1 88 ? 5.808 11.626 -4.940 1.00 80.19 88 GLY A C 1
ATOM 711 O O . GLY A 1 88 ? 4.768 11.105 -5.355 1.00 80.19 88 GLY A O 1
ATOM 712 N N . LEU A 1 89 ? 6.226 11.424 -3.686 1.00 77.75 89 LEU A N 1
ATOM 713 C CA . LEU A 1 89 ? 5.516 10.545 -2.751 1.00 77.75 89 LEU A CA 1
ATOM 714 C C . LEU A 1 89 ? 4.107 11.059 -2.421 1.00 77.75 89 LEU A C 1
ATOM 716 O O . LEU A 1 89 ? 3.206 10.254 -2.184 1.00 77.75 89 LEU A O 1
ATOM 720 N N . LYS A 1 90 ? 3.927 12.384 -2.380 1.00 77.00 90 LYS A N 1
ATOM 721 C CA . LYS A 1 90 ? 2.640 13.011 -2.075 1.00 77.00 90 LYS A CA 1
ATOM 722 C C . LYS A 1 90 ? 1.666 12.801 -3.231 1.00 77.00 90 LYS A C 1
ATOM 724 O O . LYS A 1 90 ? 0.580 12.287 -3.011 1.00 77.00 90 LYS A O 1
ATOM 729 N N . GLU A 1 91 ? 2.106 13.096 -4.444 1.00 87.06 91 GLU A N 1
ATOM 730 C CA . GLU A 1 91 ? 1.354 12.954 -5.688 1.00 87.06 91 GLU A CA 1
ATOM 731 C C . GLU A 1 91 ? 0.942 11.495 -5.901 1.00 87.06 91 GLU A C 1
ATOM 733 O O . GLU A 1 91 ? -0.220 11.196 -6.158 1.00 87.06 91 GLU A O 1
ATOM 738 N N . SER A 1 92 ? 1.877 10.571 -5.664 1.00 90.12 92 SER A N 1
ATOM 739 C CA . SER A 1 92 ? 1.621 9.133 -5.767 1.00 90.12 92 SER A CA 1
ATOM 740 C C . SER A 1 92 ? 0.566 8.650 -4.778 1.00 90.12 92 SER A C 1
ATOM 742 O O . SER A 1 92 ? -0.252 7.787 -5.090 1.00 90.12 92 SER A O 1
ATOM 744 N N . LYS A 1 93 ? 0.579 9.199 -3.563 1.00 85.88 93 LYS A N 1
ATOM 745 C CA . LYS A 1 93 ? -0.430 8.896 -2.554 1.00 85.88 93 LYS A CA 1
ATOM 746 C C . LYS A 1 93 ? -1.781 9.489 -2.939 1.00 85.88 93 LYS A C 1
ATOM 748 O O . LYS A 1 93 ? -2.776 8.778 -2.888 1.00 85.88 93 LYS A O 1
ATOM 753 N N . ASP A 1 94 ? -1.811 10.760 -3.317 1.00 86.56 94 ASP A N 1
ATOM 754 C CA . ASP A 1 94 ? -3.044 11.465 -3.658 1.00 86.56 94 ASP A CA 1
ATOM 755 C C . ASP A 1 94 ? -3.742 10.802 -4.856 1.00 86.56 94 ASP A C 1
ATOM 757 O O . ASP A 1 94 ? -4.964 10.650 -4.835 1.00 86.56 94 ASP A O 1
ATOM 761 N N . TYR A 1 95 ? -2.975 10.318 -5.839 1.00 91.88 95 TYR A N 1
ATOM 762 C CA . TYR A 1 95 ? -3.498 9.537 -6.958 1.00 91.88 95 TYR A CA 1
ATOM 763 C C . TYR A 1 95 ? -4.171 8.243 -6.497 1.00 91.88 95 TYR A C 1
ATOM 765 O O . TYR A 1 95 ? -5.343 8.014 -6.782 1.00 91.88 95 TYR A O 1
ATOM 773 N N . VAL A 1 96 ? -3.454 7.412 -5.733 1.00 90.62 96 VAL A N 1
ATOM 774 C CA . VAL A 1 96 ? -3.982 6.133 -5.229 1.00 90.62 96 VAL A CA 1
ATOM 775 C C . VAL A 1 96 ? -5.210 6.351 -4.340 1.00 90.62 96 VAL A C 1
ATOM 777 O O . VAL A 1 96 ? -6.154 5.564 -4.386 1.00 90.62 96 VAL A O 1
ATOM 780 N N . ASP A 1 97 ? -5.235 7.431 -3.557 1.00 87.69 97 ASP A N 1
ATOM 781 C CA . ASP A 1 97 ? -6.369 7.796 -2.704 1.00 87.69 97 ASP A CA 1
ATOM 782 C C . ASP A 1 97 ? -7.603 8.154 -3.536 1.00 87.69 97 ASP A C 1
ATOM 784 O O . ASP A 1 97 ? -8.707 7.700 -3.225 1.00 87.69 97 ASP A O 1
ATOM 788 N N . GLN A 1 98 ? -7.426 8.943 -4.597 1.00 90.19 98 GLN A N 1
ATOM 789 C CA . GLN A 1 98 ? -8.503 9.318 -5.512 1.00 90.19 98 GLN A CA 1
ATOM 790 C C . GLN A 1 98 ? -9.005 8.119 -6.313 1.00 90.19 98 GLN A C 1
ATOM 792 O O . GLN A 1 98 ? -10.215 7.906 -6.378 1.00 90.19 98 GLN A O 1
ATOM 797 N N . LEU A 1 99 ? -8.092 7.305 -6.846 1.00 92.12 99 LEU A N 1
ATOM 798 C CA . LEU A 1 99 ? -8.409 6.099 -7.606 1.00 92.12 99 LEU A CA 1
ATOM 799 C C . LEU A 1 99 ? -9.233 5.119 -6.763 1.00 92.12 99 LEU A C 1
ATOM 801 O O . LEU A 1 99 ? -10.293 4.661 -7.192 1.00 92.12 99 LEU A O 1
ATOM 805 N N . ALA A 1 100 ? -8.794 4.853 -5.531 1.00 89.56 100 ALA A N 1
ATOM 806 C CA . ALA A 1 100 ? -9.518 4.001 -4.597 1.00 89.56 100 ALA A CA 1
ATOM 807 C C . ALA A 1 100 ? -10.897 4.576 -4.248 1.00 89.56 100 ALA A C 1
ATOM 809 O O . ALA A 1 100 ? -11.895 3.857 -4.299 1.00 89.56 100 ALA A O 1
ATOM 810 N N . LYS A 1 101 ? -10.981 5.881 -3.960 1.00 86.94 101 LYS A N 1
ATOM 811 C CA . LYS A 1 101 ? -12.247 6.553 -3.636 1.00 86.94 101 LYS A CA 1
ATOM 812 C C . LYS A 1 101 ? -13.244 6.504 -4.796 1.00 86.94 101 LYS A C 1
ATOM 814 O O . LYS A 1 101 ? -14.419 6.239 -4.554 1.00 86.94 101 LYS A O 1
ATOM 819 N N . ALA A 1 102 ? -12.787 6.718 -6.029 1.00 88.12 102 ALA A N 1
ATOM 820 C CA . ALA A 1 102 ? -13.617 6.634 -7.232 1.00 88.12 102 ALA A CA 1
ATOM 821 C C . ALA A 1 102 ? -14.228 5.235 -7.426 1.00 88.12 102 ALA A C 1
ATOM 823 O O . ALA A 1 102 ? -15.326 5.112 -7.956 1.00 88.12 102 ALA A O 1
ATOM 824 N N . HIS A 1 103 ? -13.557 4.197 -6.921 1.00 90.62 103 HIS A N 1
ATOM 825 C CA . HIS A 1 103 ? -14.002 2.803 -6.984 1.00 90.62 103 HIS A CA 1
ATOM 826 C C . HIS A 1 103 ? -14.642 2.303 -5.677 1.00 90.62 103 HIS A C 1
ATOM 828 O O . HIS A 1 103 ? -14.794 1.098 -5.483 1.00 90.62 103 HIS A O 1
ATOM 834 N N . GLY A 1 104 ? -15.003 3.207 -4.756 1.00 83.12 104 GLY A N 1
ATOM 835 C CA . GLY A 1 104 ? -15.649 2.853 -3.487 1.00 83.12 104 GLY A CA 1
ATOM 836 C C . GLY A 1 104 ? -14.752 2.085 -2.508 1.00 83.12 104 GLY A C 1
ATOM 837 O O . GLY A 1 104 ? -15.243 1.492 -1.548 1.00 83.12 104 GLY A O 1
ATOM 838 N N . ILE A 1 105 ? -13.436 2.086 -2.727 1.00 81.94 105 ILE A N 1
ATOM 839 C CA . ILE A 1 105 ? -12.463 1.434 -1.856 1.00 81.94 105 ILE A CA 1
ATOM 840 C C . ILE A 1 105 ? -12.095 2.412 -0.738 1.00 81.94 105 ILE A C 1
ATOM 842 O O . ILE A 1 105 ? -11.247 3.295 -0.888 1.00 81.94 105 ILE A O 1
ATOM 846 N N . GLU A 1 106 ? -12.738 2.260 0.419 1.00 70.25 106 GLU A N 1
ATOM 847 C CA . GLU A 1 106 ? -12.348 2.996 1.618 1.00 70.25 106 GLU A CA 1
ATOM 848 C C . GLU A 1 106 ? -11.131 2.360 2.288 1.00 70.25 106 GLU A C 1
ATOM 850 O O . GLU A 1 106 ? -11.198 1.290 2.900 1.00 70.25 106 GLU A O 1
ATOM 855 N N . PHE A 1 107 ? -10.022 3.094 2.291 1.00 64.25 107 PHE A N 1
ATOM 856 C CA . PHE A 1 107 ? -8.891 2.782 3.152 1.00 64.25 107 PHE A CA 1
ATOM 857 C C . PHE A 1 107 ? -9.184 3.175 4.596 1.00 64.25 107 PHE A C 1
ATOM 859 O O . PHE A 1 107 ? -8.731 4.208 5.096 1.00 64.25 107 PHE A O 1
ATOM 866 N N . LYS A 1 108 ? -9.911 2.314 5.304 1.00 58.84 108 LYS A N 1
ATOM 867 C CA . LYS A 1 108 ? -9.956 2.362 6.765 1.00 58.84 108 LYS A CA 1
ATOM 868 C C . LYS A 1 108 ? -8.534 2.084 7.234 1.00 58.84 108 LYS A C 1
ATOM 870 O O . LYS A 1 108 ? -8.022 0.997 6.984 1.00 58.84 108 LYS A O 1
ATOM 875 N N . GLY A 1 109 ? -7.865 3.085 7.814 1.00 61.78 109 GLY A N 1
ATOM 876 C CA . GLY A 1 109 ? -6.430 3.025 8.119 1.00 61.78 109 GLY A CA 1
ATOM 877 C C . GLY A 1 109 ? -5.999 1.675 8.713 1.00 61.78 109 GLY A C 1
ATOM 878 O O . GLY A 1 109 ? -6.758 1.024 9.426 1.00 61.78 109 GLY A O 1
ATOM 879 N N . GLY A 1 110 ? -4.786 1.201 8.439 1.00 64.69 110 GLY A N 1
ATOM 880 C CA . GLY A 1 110 ? -4.321 -0.075 9.005 1.00 64.69 110 GLY A CA 1
ATOM 881 C C . GLY A 1 110 ? -4.050 0.015 10.511 1.00 64.69 110 GLY A C 1
ATOM 882 O O . GLY A 1 110 ? -3.745 1.086 11.024 1.00 64.69 110 GLY A O 1
ATOM 883 N N . CYS A 1 111 ? -4.115 -1.086 11.256 1.00 74.38 111 CYS A N 1
ATOM 884 C CA . CYS A 1 111 ? -3.475 -1.138 12.574 1.00 74.38 111 CYS A CA 1
ATOM 885 C C . CYS A 1 111 ? -2.008 -1.544 12.385 1.00 74.38 111 CYS A C 1
ATOM 887 O O . CYS A 1 111 ? -1.673 -2.707 12.570 1.00 74.38 111 CYS A O 1
ATOM 889 N N . PHE A 1 112 ? -1.136 -0.595 12.020 1.00 79.25 112 PHE A N 1
ATOM 890 C CA . PHE A 1 112 ? 0.271 -0.846 11.663 1.00 79.25 112 PHE A CA 1
ATOM 891 C C . PHE A 1 112 ? 1.023 -1.727 12.671 1.00 79.25 112 PHE A C 1
ATOM 893 O O . PHE A 1 112 ? 1.672 -2.695 12.287 1.00 79.25 112 PHE A O 1
ATOM 900 N N . VAL A 1 113 ? 0.889 -1.439 13.971 1.00 83.50 113 VAL A N 1
ATOM 901 C CA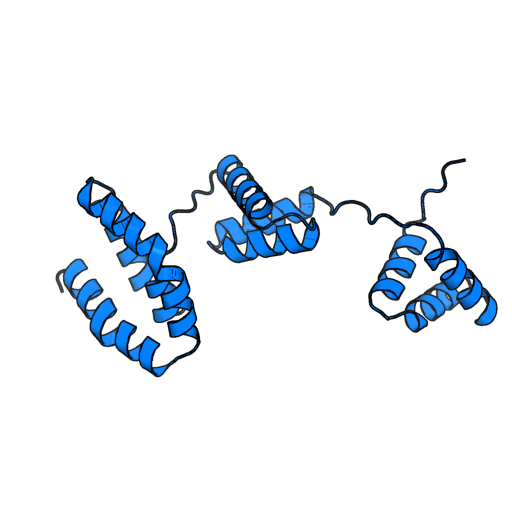 . VAL A 1 113 ? 1.515 -2.254 15.029 1.00 83.50 113 VAL A CA 1
ATOM 902 C C . VAL A 1 113 ? 0.902 -3.653 15.105 1.00 83.50 113 VAL A C 1
ATOM 904 O O . VAL A 1 113 ? 1.626 -4.629 15.269 1.00 83.50 113 VAL A O 1
ATOM 907 N N . ALA A 1 114 ? -0.422 -3.769 14.971 1.00 84.44 114 ALA A N 1
ATOM 908 C CA . ALA A 1 114 ? -1.093 -5.061 15.059 1.00 84.44 114 ALA A CA 1
ATOM 909 C C . ALA A 1 114 ? -0.745 -5.944 13.855 1.00 84.44 114 ALA A C 1
ATOM 911 O O . ALA A 1 114 ? -0.386 -7.096 14.054 1.00 84.44 114 ALA A O 1
ATOM 912 N N . THR A 1 115 ? -0.747 -5.401 12.636 1.00 83.88 115 THR A N 1
ATOM 913 C CA . THR A 1 115 ? -0.334 -6.121 11.424 1.00 83.88 115 THR A CA 1
ATOM 914 C C . THR A 1 115 ? 1.131 -6.552 11.505 1.00 83.88 115 THR A C 1
ATOM 916 O O . THR A 1 115 ? 1.425 -7.724 11.293 1.00 83.88 115 THR A O 1
ATOM 919 N N . ALA A 1 116 ? 2.044 -5.672 11.935 1.00 83.75 116 ALA A N 1
ATOM 920 C CA . ALA A 1 116 ? 3.453 -6.033 12.132 1.00 83.75 116 ALA A CA 1
ATOM 921 C C . ALA A 1 116 ? 3.634 -7.151 13.176 1.00 83.75 116 ALA A C 1
ATOM 923 O O . ALA A 1 116 ? 4.503 -8.021 13.042 1.00 83.75 116 ALA A O 1
ATOM 924 N N . CYS A 1 117 ? 2.804 -7.140 14.224 1.00 86.12 117 CYS A N 1
ATOM 925 C CA . CYS A 1 117 ? 2.836 -8.142 15.273 1.00 86.12 117 CYS A CA 1
ATOM 926 C C . CYS A 1 117 ? 2.173 -9.451 14.883 1.00 86.12 117 CYS A C 1
ATOM 928 O O . CYS A 1 117 ? 2.770 -10.466 15.194 1.00 86.12 117 CYS A O 1
ATOM 930 N N . PHE A 1 118 ? 0.995 -9.482 14.267 1.00 84.12 118 PHE A N 1
ATOM 931 C CA . PHE A 1 118 ? 0.263 -10.714 13.942 1.00 84.12 118 PHE A CA 1
ATOM 932 C C . PHE A 1 118 ? 0.656 -11.308 12.586 1.00 84.12 118 PHE A C 1
ATOM 934 O O . PHE A 1 118 ? 0.483 -12.503 12.388 1.00 84.12 118 PHE A O 1
ATOM 941 N N . GLY A 1 119 ? 1.305 -10.524 11.726 1.00 78.38 119 GLY A N 1
ATOM 942 C CA . GLY A 1 119 ? 1.883 -10.976 10.460 1.00 78.38 119 GLY A CA 1
ATOM 943 C C . GLY A 1 119 ? 0.927 -10.911 9.273 1.00 78.38 119 GLY A C 1
ATOM 944 O O . GLY A 1 119 ? 1.396 -11.000 8.147 1.00 78.38 119 GLY A O 1
ATOM 945 N N . ASP A 1 120 ? -0.367 -10.706 9.514 1.00 73.25 120 ASP A N 1
ATOM 946 C CA . ASP A 1 120 ? -1.386 -10.629 8.471 1.00 73.25 120 ASP A CA 1
ATOM 947 C C . ASP A 1 120 ? -2.370 -9.485 8.765 1.00 73.25 120 ASP A C 1
ATOM 949 O O . ASP A 1 120 ? -2.704 -9.203 9.922 1.00 73.25 120 ASP A O 1
ATOM 953 N N . TYR A 1 121 ? -2.814 -8.799 7.713 1.00 71.44 121 TYR A N 1
ATOM 954 C CA . TYR A 1 121 ? -3.885 -7.811 7.775 1.00 71.44 121 TYR A CA 1
ATOM 955 C C . TYR A 1 121 ? -5.224 -8.471 8.130 1.00 71.44 121 TYR A C 1
ATOM 957 O O . TYR A 1 121 ? -6.006 -7.873 8.878 1.00 71.44 121 TYR A O 1
ATOM 965 N N . ASP A 1 122 ? -5.450 -9.702 7.673 1.00 71.19 122 ASP A N 1
ATOM 966 C CA . ASP A 1 122 ? -6.693 -10.456 7.862 1.00 71.19 122 ASP A CA 1
ATOM 967 C C . ASP A 1 122 ? -6.646 -11.429 9.043 1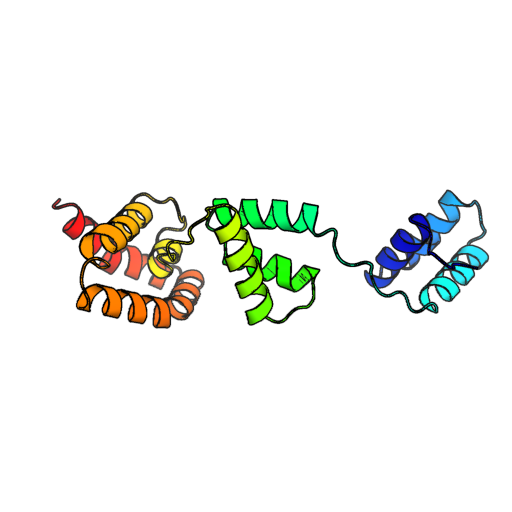.00 71.19 122 ASP A C 1
ATOM 969 O O . ASP A 1 122 ? -7.573 -12.210 9.263 1.00 71.19 122 ASP A O 1
ATOM 973 N N . ALA A 1 123 ? -5.615 -11.323 9.886 1.00 81.69 123 ALA A N 1
ATOM 974 C CA . ALA A 1 123 ? -5.597 -12.027 11.159 1.00 81.69 123 ALA A CA 1
ATOM 975 C C . ALA A 1 123 ? -6.836 -11.646 12.008 1.00 81.69 123 ALA A C 1
ATOM 977 O O . ALA A 1 123 ? -7.149 -10.451 12.134 1.00 81.69 123 ALA A O 1
ATOM 978 N N . PRO A 1 124 ? -7.517 -12.617 12.651 1.00 84.88 124 PRO A N 1
ATOM 979 C CA . PRO A 1 124 ? -8.714 -12.368 13.459 1.00 84.88 124 PRO A CA 1
ATOM 980 C C . PRO A 1 124 ? -8.522 -11.282 14.525 1.00 84.88 124 PRO A C 1
ATOM 982 O O . PRO A 1 124 ? -9.396 -10.438 14.732 1.00 84.88 124 PRO A O 1
ATOM 985 N N . GLU A 1 125 ? -7.356 -11.248 15.174 1.00 87.88 125 GLU A N 1
ATOM 986 C CA . GLU A 1 125 ? -7.017 -10.242 16.180 1.00 87.88 125 GLU A CA 1
ATOM 987 C C . GLU A 1 125 ? -6.901 -8.839 15.581 1.00 87.88 125 GLU A C 1
ATOM 989 O O . GLU A 1 125 ? -7.333 -7.861 16.193 1.00 87.88 125 GLU A O 1
ATOM 994 N N . VAL A 1 126 ? -6.347 -8.724 14.372 1.00 85.19 126 VAL A N 1
ATOM 995 C CA . VAL A 1 126 ? -6.226 -7.444 13.666 1.00 85.19 126 VAL A CA 1
ATOM 996 C C . VAL A 1 126 ? -7.606 -6.963 13.235 1.00 85.19 126 VAL A C 1
ATOM 998 O O . VAL A 1 126 ? -7.943 -5.803 13.478 1.00 85.19 126 VAL A O 1
ATOM 1001 N N . ILE A 1 127 ? -8.438 -7.851 12.684 1.00 82.44 127 ILE A N 1
ATOM 1002 C CA . ILE A 1 127 ? -9.834 -7.554 12.342 1.00 82.44 127 ILE A CA 1
ATOM 1003 C C . ILE A 1 127 ? -10.585 -7.025 13.568 1.00 82.44 127 ILE A C 1
ATOM 1005 O O . ILE A 1 127 ? -11.220 -5.972 13.483 1.00 82.44 127 ILE A O 1
ATOM 1009 N N . LEU A 1 128 ? -10.474 -7.704 14.712 1.00 87.88 128 LEU A N 1
ATOM 1010 C CA . LEU A 1 128 ? -11.128 -7.290 15.952 1.00 87.88 128 LEU A CA 1
ATOM 1011 C C . LEU A 1 128 ? -10.675 -5.893 16.397 1.00 87.88 128 LEU A C 1
ATOM 1013 O O . LEU A 1 128 ? -11.511 -5.044 16.706 1.00 87.88 128 LEU A O 1
ATOM 1017 N N . LEU A 1 129 ? -9.366 -5.631 16.413 1.00 88.38 129 LEU A N 1
ATOM 1018 C CA . LEU A 1 129 ? -8.823 -4.331 16.820 1.00 88.38 129 LEU A CA 1
ATOM 1019 C C . LEU A 1 129 ? -9.287 -3.201 15.889 1.00 88.38 129 LEU A C 1
ATOM 1021 O O . LEU A 1 129 ? -9.622 -2.115 16.368 1.00 88.38 129 LEU A O 1
ATOM 1025 N N . ARG A 1 130 ? -9.382 -3.460 14.578 1.00 85.75 130 ARG A N 1
ATOM 1026 C CA . ARG A 1 130 ? -9.957 -2.513 13.607 1.00 85.75 130 ARG A CA 1
ATOM 1027 C C . ARG A 1 130 ? -11.432 -2.250 13.891 1.00 85.75 130 ARG A C 1
ATOM 1029 O O . ARG A 1 130 ? -11.841 -1.096 13.952 1.00 85.75 130 ARG A O 1
ATOM 1036 N N . GLN A 1 131 ? -12.221 -3.297 14.127 1.00 84.31 131 GLN A N 1
ATOM 1037 C CA . GLN A 1 131 ? -13.637 -3.144 14.462 1.00 84.31 131 GLN A CA 1
ATOM 1038 C C . GLN A 1 131 ? -13.836 -2.382 15.773 1.00 84.31 131 GLN A C 1
ATOM 1040 O O . GLN A 1 131 ? -14.731 -1.545 15.855 1.00 84.31 131 GLN A O 1
ATOM 1045 N N . PHE A 1 132 ? -13.002 -2.627 16.786 1.00 87.88 132 PHE A N 1
ATOM 1046 C CA . PHE A 1 132 ? -13.027 -1.872 18.036 1.00 87.88 132 PHE A CA 1
ATOM 1047 C C . PHE A 1 132 ? -12.708 -0.395 17.799 1.00 87.88 132 PHE A C 1
ATOM 1049 O O . PHE A 1 132 ? -13.438 0.479 18.270 1.00 87.88 132 PHE A O 1
ATOM 1056 N N . ARG A 1 133 ? -11.668 -0.100 17.010 1.00 87.31 133 ARG A N 1
ATOM 1057 C CA . ARG A 1 133 ? -11.352 1.272 16.607 1.00 87.31 133 ARG A CA 1
ATOM 1058 C C . ARG A 1 133 ? -12.555 1.939 15.947 1.00 87.31 133 ARG A C 1
ATOM 1060 O O . ARG A 1 133 ? -12.951 3.022 16.367 1.00 87.31 133 ARG A O 1
ATOM 1067 N N . ASP A 1 134 ? -13.147 1.284 14.959 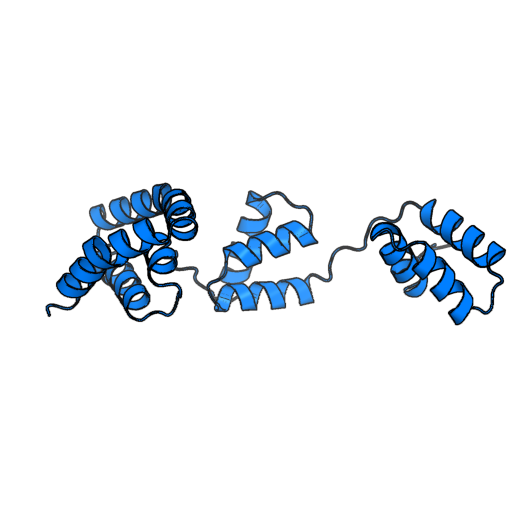1.00 83.38 134 ASP A N 1
ATOM 1068 C CA . ASP A 1 134 ? -14.211 1.875 14.151 1.00 83.38 134 ASP A CA 1
ATOM 1069 C C . ASP A 1 134 ? -15.515 2.040 14.943 1.00 83.38 134 ASP A C 1
ATOM 1071 O O . ASP A 1 134 ? -16.142 3.093 14.883 1.00 83.38 134 ASP A O 1
ATOM 1075 N N . LYS A 1 135 ? -15.902 1.036 15.740 1.00 84.31 135 LYS A N 1
ATOM 1076 C CA . LYS A 1 135 ? -17.181 1.021 16.472 1.00 84.31 135 LYS A CA 1
ATOM 1077 C C . LYS A 1 135 ? -17.136 1.700 17.844 1.00 84.31 135 LYS A C 1
ATOM 1079 O O . LYS A 1 135 ? -18.195 2.018 18.380 1.00 84.31 135 LYS A O 1
ATOM 1084 N N . LYS A 1 136 ? -15.957 1.875 18.457 1.00 87.69 136 LYS A N 1
ATOM 1085 C CA . LYS A 1 136 ? -15.821 2.429 19.822 1.00 87.69 136 LYS A CA 1
ATOM 1086 C C . LYS A 1 136 ? -14.918 3.655 19.914 1.00 87.69 136 LYS A C 1
ATOM 1088 O O . LYS A 1 136 ? -15.237 4.553 20.684 1.00 87.69 136 LYS A O 1
ATOM 1093 N N . LEU A 1 137 ? -13.805 3.710 19.175 1.00 86.19 137 LEU A N 1
ATOM 1094 C CA . LEU A 1 137 ? -12.870 4.843 19.268 1.00 86.19 137 LEU A CA 1
ATOM 1095 C C . LEU A 1 137 ? -13.266 5.994 18.338 1.00 86.19 137 LEU A C 1
ATOM 1097 O O . LEU A 1 137 ? -13.206 7.153 18.732 1.00 86.19 137 LEU A O 1
ATOM 1101 N N . LEU A 1 138 ? -13.703 5.711 17.112 1.00 86.00 138 LEU A N 1
ATOM 1102 C CA . LEU A 1 138 ? -14.056 6.768 16.157 1.00 86.00 138 LEU A CA 1
ATOM 1103 C C . LEU A 1 138 ? -15.408 7.440 16.439 1.00 86.00 138 LEU A C 1
ATOM 1105 O O . LEU A 1 138 ? -15.708 8.464 15.830 1.00 86.00 138 LEU A O 1
ATOM 1109 N N . THR A 1 139 ? -16.191 6.921 17.386 1.00 87.88 139 THR A N 1
ATOM 1110 C CA . THR A 1 139 ? -17.509 7.464 17.746 1.00 87.88 139 THR A CA 1
ATOM 1111 C C . THR A 1 139 ? -17.439 8.715 18.622 1.00 87.88 139 THR A C 1
ATOM 1113 O O . THR A 1 139 ? -18.417 9.450 18.705 1.00 87.88 139 THR A O 1
ATOM 1116 N N . ASN A 1 140 ? -16.299 8.996 19.265 1.00 90.62 140 ASN A N 1
ATOM 1117 C CA . ASN A 1 140 ? -16.134 10.151 20.149 1.00 90.62 140 ASN A CA 1
ATOM 1118 C C . ASN A 1 140 ? -14.826 10.915 19.881 1.00 90.62 140 ASN A C 1
ATOM 1120 O O . ASN A 1 140 ? -13.903 10.443 19.217 1.00 90.62 140 ASN A O 1
ATOM 1124 N N . THR A 1 141 ? -14.754 12.163 20.347 1.00 88.00 141 THR A N 1
ATOM 1125 C CA . THR A 1 141 ? -13.628 13.068 20.049 1.00 88.00 141 THR A CA 1
ATOM 1126 C C . THR A 1 141 ? -12.314 12.597 20.676 1.00 88.00 141 THR A C 1
ATOM 1128 O O . THR A 1 141 ? -11.277 12.656 20.016 1.00 88.00 141 THR A O 1
ATOM 1131 N N . ALA A 1 142 ? -12.358 12.059 21.898 1.00 91.12 142 ALA A N 1
ATOM 1132 C CA . ALA A 1 142 ? -11.181 11.515 22.574 1.00 91.12 142 ALA A CA 1
ATOM 1133 C C . ALA A 1 142 ? -10.594 10.311 21.819 1.00 91.12 142 ALA A C 1
ATOM 1135 O O . ALA A 1 142 ? -9.391 10.258 21.564 1.00 91.12 142 ALA A O 1
ATOM 1136 N N . GLY A 1 143 ? -11.440 9.376 21.385 1.00 88.06 143 GLY A N 1
ATOM 1137 C CA . GLY A 1 143 ? -11.007 8.219 20.616 1.00 88.06 143 GLY A CA 1
ATOM 1138 C C . GLY A 1 143 ? -10.512 8.598 19.217 1.00 88.06 143 GLY A C 1
ATOM 1139 O O . GLY A 1 143 ? -9.496 8.065 18.776 1.00 88.06 143 GLY A O 1
ATOM 1140 N N . ARG A 1 144 ? -11.109 9.598 18.554 1.00 86.00 144 ARG A N 1
ATOM 1141 C CA . ARG A 1 144 ? -10.558 10.163 17.305 1.00 86.00 144 ARG A CA 1
ATOM 1142 C C . ARG A 1 144 ? -9.153 10.743 17.498 1.00 86.00 144 ARG A C 1
ATOM 1144 O O . ARG A 1 144 ? -8.288 10.508 16.653 1.00 86.00 144 ARG A O 1
ATOM 1151 N N . LEU A 1 145 ? -8.899 11.466 18.593 1.00 89.81 145 LEU A N 1
ATOM 1152 C CA . LEU A 1 145 ? -7.563 11.985 18.912 1.00 89.81 145 LEU A CA 1
ATOM 1153 C C . LEU A 1 145 ? -6.572 10.848 19.194 1.00 89.81 145 LEU A C 1
ATOM 1155 O O . LEU A 1 145 ? -5.479 10.847 18.631 1.00 89.81 145 LEU A O 1
ATOM 1159 N N . PHE A 1 146 ? -6.969 9.853 19.991 1.00 90.38 146 PHE A N 1
ATOM 1160 C CA . PHE A 1 146 ? -6.156 8.663 20.254 1.00 90.38 146 PHE A CA 1
ATOM 1161 C C . PHE A 1 146 ? -5.748 7.966 18.952 1.00 90.38 146 PHE A C 1
ATOM 1163 O O . PHE A 1 146 ? -4.575 7.669 18.736 1.00 90.38 146 PHE A O 1
ATOM 1170 N N . VAL A 1 147 ? -6.708 7.762 18.049 1.00 86.00 147 VAL A N 1
ATOM 1171 C CA . VAL A 1 147 ? -6.466 7.139 16.748 1.00 86.00 147 VAL A CA 1
ATOM 1172 C C . VAL A 1 147 ? -5.515 7.986 15.898 1.00 86.00 147 VAL A C 1
ATOM 1174 O O . VAL A 1 147 ? -4.594 7.434 15.301 1.00 86.00 147 VAL A O 1
ATOM 1177 N N . LYS A 1 148 ? -5.664 9.316 15.879 1.00 83.69 148 LYS A N 1
ATOM 1178 C CA . LYS A 1 148 ? -4.727 10.211 15.175 1.00 83.69 148 LYS A CA 1
ATOM 1179 C C . LYS A 1 148 ? -3.298 10.089 15.705 1.00 83.69 148 LYS A C 1
ATOM 1181 O O . LYS A 1 148 ? -2.378 9.933 14.906 1.00 83.69 148 LYS A O 1
ATOM 1186 N N . ILE A 1 149 ? -3.114 10.125 17.025 1.00 86.69 149 ILE A N 1
ATOM 1187 C CA . ILE A 1 149 ? -1.793 9.975 17.655 1.00 86.69 149 ILE A CA 1
ATOM 1188 C C . ILE A 1 149 ? -1.208 8.610 17.301 1.00 86.69 149 ILE A C 1
ATOM 1190 O O . ILE A 1 149 ? -0.073 8.532 16.837 1.00 86.69 149 ILE A O 1
ATOM 1194 N N . TYR A 1 150 ? -2.005 7.547 17.435 1.00 86.81 150 TYR A N 1
ATOM 1195 C CA . TYR A 1 150 ? -1.613 6.201 17.037 1.00 86.81 150 TYR A CA 1
ATOM 1196 C C . TYR A 1 150 ? -1.120 6.166 15.587 1.00 86.81 150 TYR A C 1
ATOM 1198 O O . TYR A 1 150 ? -0.047 5.633 15.320 1.00 86.81 150 TYR A O 1
ATOM 1206 N N . TYR A 1 151 ? -1.847 6.764 14.644 1.00 82.88 151 TYR A N 1
ATOM 1207 C CA . TYR A 1 151 ? -1.434 6.809 13.241 1.00 82.88 151 TYR A CA 1
ATOM 1208 C C . TYR A 1 151 ? -0.174 7.632 12.985 1.00 82.88 151 TYR A C 1
ATOM 1210 O O . TYR A 1 151 ? 0.587 7.288 12.084 1.00 82.88 151 TYR A O 1
ATOM 1218 N N . ALA A 1 152 ? 0.069 8.678 13.773 1.00 79.75 152 ALA A N 1
ATOM 1219 C CA . ALA A 1 152 ? 1.277 9.484 13.658 1.00 79.75 152 ALA A CA 1
ATOM 1220 C C . ALA A 1 152 ? 2.528 8.711 14.109 1.00 79.75 152 ALA A C 1
ATOM 1222 O O . ALA A 1 152 ? 3.566 8.778 13.453 1.00 79.75 152 ALA A O 1
ATOM 1223 N N . ILE A 1 153 ? 2.427 7.942 15.200 1.00 86.00 153 ILE A N 1
ATOM 1224 C CA . ILE A 1 153 ? 3.590 7.288 15.826 1.00 86.00 153 ILE A CA 1
ATOM 1225 C C . ILE A 1 153 ? 3.766 5.815 15.437 1.00 86.00 153 ILE A C 1
ATOM 1227 O O . ILE A 1 153 ? 4.864 5.274 15.544 1.00 86.00 153 ILE A O 1
ATOM 1231 N N . SER A 1 154 ? 2.706 5.131 15.002 1.00 83.44 154 SER A N 1
ATOM 1232 C CA . SER A 1 154 ? 2.748 3.683 14.753 1.00 83.44 154 SER A CA 1
ATOM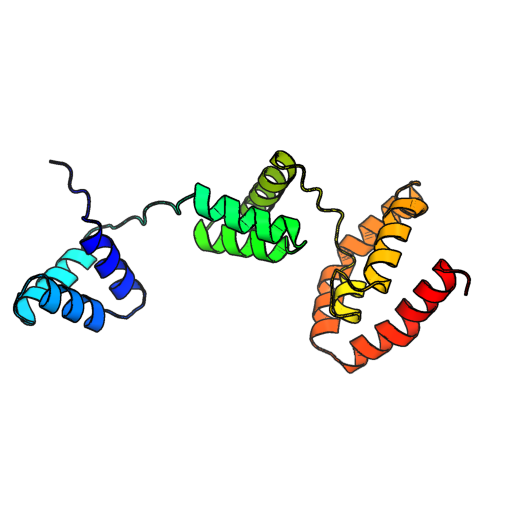 1233 C C . SER A 1 154 ? 3.604 3.238 13.560 1.00 83.44 154 SER A C 1
ATOM 1235 O O . SER A 1 154 ? 4.194 2.164 13.683 1.00 83.44 154 SER A O 1
ATOM 1237 N N . PRO A 1 155 ? 3.760 3.986 12.444 1.00 82.31 155 PRO A N 1
ATOM 1238 C CA . PRO A 1 155 ? 4.577 3.530 11.317 1.00 82.31 155 PRO A CA 1
ATOM 1239 C C . PRO A 1 155 ? 6.061 3.267 11.645 1.00 82.31 155 PRO A C 1
ATOM 1241 O O . PRO A 1 155 ? 6.557 2.200 11.276 1.00 82.31 155 PRO A O 1
ATOM 1244 N N . PRO A 1 156 ? 6.809 4.164 12.327 1.00 80.75 156 PRO A N 1
ATOM 1245 C CA . PRO A 1 156 ? 8.188 3.865 12.718 1.00 80.75 156 PRO A CA 1
ATOM 1246 C C . PRO A 1 156 ? 8.278 2.700 13.709 1.00 80.75 156 PRO A C 1
ATOM 1248 O O . PRO A 1 156 ? 9.171 1.865 13.577 1.00 80.75 156 PRO A O 1
ATOM 1251 N N . ILE A 1 157 ? 7.328 2.594 14.643 1.00 84.50 157 ILE A N 1
ATOM 1252 C CA . ILE A 1 157 ? 7.267 1.490 15.611 1.00 84.50 157 ILE A CA 1
ATOM 1253 C C . ILE A 1 157 ? 7.048 0.151 14.893 1.00 84.50 157 ILE A C 1
ATOM 1255 O O . ILE A 1 157 ? 7.745 -0.822 15.176 1.00 84.50 157 ILE A O 1
ATOM 1259 N N . ALA A 1 158 ? 6.127 0.101 13.928 1.00 84.00 158 ALA A N 1
ATOM 1260 C CA . ALA A 1 158 ? 5.839 -1.094 13.139 1.00 84.00 158 ALA A CA 1
ATOM 1261 C C . ALA A 1 158 ? 7.077 -1.589 12.376 1.00 84.00 158 ALA A C 1
ATOM 1263 O O . ALA A 1 158 ? 7.409 -2.770 12.454 1.00 84.00 158 ALA A O 1
ATOM 1264 N N . ARG A 1 159 ? 7.834 -0.680 11.744 1.00 81.62 159 ARG A N 1
ATOM 1265 C CA . ARG A 1 159 ? 9.098 -1.030 11.070 1.00 81.62 159 ARG A CA 1
ATOM 1266 C C . ARG A 1 159 ? 10.125 -1.638 12.024 1.00 81.62 159 ARG A C 1
ATOM 1268 O O . ARG A 1 159 ? 10.851 -2.553 11.644 1.00 81.62 159 ARG A O 1
ATOM 1275 N N . GLN A 1 160 ? 10.203 -1.147 13.260 1.00 86.38 160 GLN A N 1
ATOM 1276 C CA . GLN A 1 160 ? 11.129 -1.695 14.253 1.00 86.38 160 GLN A CA 1
ATOM 1277 C C . GLN A 1 160 ? 10.696 -3.085 14.740 1.00 86.38 160 GLN A C 1
ATOM 1279 O O . GLN A 1 160 ? 11.537 -3.959 14.956 1.00 86.38 160 GLN A O 1
ATOM 1284 N N . LEU A 1 161 ? 9.387 -3.314 14.864 1.00 86.56 161 LEU A N 1
ATOM 1285 C CA . LEU A 1 161 ? 8.818 -4.620 15.204 1.00 86.56 161 LEU A CA 1
ATOM 1286 C C . LEU A 1 161 ? 9.042 -5.656 14.102 1.00 86.56 161 LEU A C 1
ATOM 1288 O O . LEU A 1 161 ? 9.260 -6.826 14.402 1.00 86.56 161 LEU A O 1
ATOM 1292 N N . GLU A 1 162 ? 9.014 -5.256 12.833 1.00 82.19 162 GLU A N 1
ATOM 1293 C CA . GLU A 1 162 ? 9.318 -6.159 11.719 1.00 82.19 162 GLU A CA 1
ATOM 1294 C C . GLU A 1 162 ? 10.765 -6.650 11.750 1.00 82.19 162 GLU A C 1
ATOM 1296 O O . GLU A 1 162 ? 11.005 -7.832 11.512 1.00 82.19 162 GLU A O 1
ATOM 1301 N N . LYS A 1 163 ? 11.702 -5.772 12.123 1.00 87.31 163 LYS A N 1
ATOM 1302 C CA . LYS A 1 163 ? 13.133 -6.092 12.225 1.00 87.31 163 LYS A CA 1
ATOM 1303 C C . LYS A 1 163 ? 13.490 -6.946 13.443 1.00 87.31 163 LYS A C 1
ATOM 1305 O O . LYS A 1 163 ? 14.498 -7.643 13.411 1.00 87.31 163 LYS A O 1
ATOM 1310 N N . SER A 1 164 ? 12.706 -6.886 14.523 1.00 88.56 164 SER A N 1
ATOM 1311 C CA . SER A 1 164 ? 13.023 -7.566 15.786 1.00 88.56 164 SER A CA 1
ATOM 1312 C C . SER A 1 164 ? 11.958 -8.585 16.185 1.00 88.56 164 SER A C 1
ATOM 1314 O O . SER A 1 164 ? 10.887 -8.238 16.688 1.00 88.56 164 SER A O 1
ATOM 1316 N N . GLY A 1 165 ? 12.286 -9.873 16.041 1.00 87.44 165 GLY A N 1
ATOM 1317 C CA . GLY A 1 165 ? 11.404 -10.975 16.440 1.00 87.44 165 GLY A CA 1
ATOM 1318 C C . GLY A 1 165 ? 11.089 -11.000 17.942 1.00 87.44 165 GLY A C 1
ATOM 1319 O O . GLY A 1 165 ? 9.956 -11.292 18.326 1.00 87.44 165 GLY A O 1
ATOM 1320 N N . ILE A 1 166 ? 12.054 -10.635 18.793 1.00 90.94 166 ILE A N 1
ATOM 1321 C CA . ILE A 1 166 ? 11.878 -10.588 20.255 1.00 90.94 166 ILE A CA 1
ATOM 1322 C C . ILE A 1 166 ? 10.878 -9.492 20.631 1.00 90.94 166 ILE A C 1
ATOM 1324 O O . ILE A 1 166 ? 9.895 -9.767 21.323 1.00 90.94 166 ILE A O 1
ATOM 1328 N N . LEU A 1 167 ? 11.078 -8.271 20.121 1.00 87.69 167 LEU A N 1
ATOM 1329 C CA . LEU A 1 167 ? 10.183 -7.147 20.394 1.00 87.69 167 LEU A CA 1
ATOM 1330 C C . LEU A 1 167 ? 8.779 -7.416 19.839 1.00 87.69 167 LEU A C 1
ATOM 1332 O O . LEU A 1 167 ? 7.784 -7.172 20.520 1.00 87.69 167 LEU A O 1
ATOM 1336 N N . LYS A 1 168 ? 8.693 -8.006 18.640 1.00 90.88 168 LYS A N 1
ATOM 1337 C CA . LYS A 1 168 ? 7.434 -8.463 18.044 1.00 90.88 168 LYS A CA 1
ATOM 1338 C C . LYS A 1 168 ? 6.691 -9.424 18.965 1.00 90.88 168 LYS A C 1
ATOM 1340 O O . LYS A 1 168 ? 5.499 -9.234 19.206 1.00 90.88 168 LYS A O 1
ATOM 1345 N N . ARG A 1 169 ? 7.382 -10.440 19.494 1.00 90.19 169 ARG A N 1
ATOM 1346 C CA . ARG A 1 169 ? 6.803 -11.447 20.396 1.00 90.19 169 ARG A CA 1
ATOM 1347 C C . ARG A 1 169 ? 6.357 -10.825 21.716 1.00 90.19 169 ARG A C 1
ATOM 1349 O O . ARG A 1 169 ? 5.278 -11.166 22.198 1.00 90.19 169 ARG A O 1
ATOM 1356 N N . PHE A 1 170 ? 7.143 -9.894 22.253 1.00 93.06 170 PHE A N 1
ATOM 1357 C CA . PHE A 1 170 ? 6.804 -9.148 23.460 1.00 93.06 170 PHE A CA 1
ATOM 1358 C C . PHE A 1 170 ? 5.535 -8.313 23.265 1.00 93.06 170 PHE A C 1
ATOM 1360 O O . PHE A 1 170 ? 4.556 -8.519 23.973 1.00 93.06 170 PHE A O 1
ATOM 1367 N N . VAL A 1 171 ? 5.486 -7.443 22.253 1.00 91.50 171 VAL A N 1
ATOM 1368 C CA . VAL A 1 171 ? 4.303 -6.605 21.988 1.00 91.50 171 VAL A CA 1
ATOM 1369 C C . VAL A 1 171 ? 3.077 -7.466 21.669 1.00 91.50 171 VAL A C 1
ATOM 1371 O O . VAL A 1 171 ? 1.990 -7.207 22.189 1.00 91.50 171 VAL A O 1
ATOM 1374 N N . ARG A 1 172 ? 3.243 -8.545 20.893 1.00 91.69 172 ARG A N 1
ATOM 1375 C CA . ARG A 1 172 ? 2.163 -9.498 20.597 1.00 91.69 172 ARG A CA 1
ATOM 1376 C C . ARG A 1 172 ? 1.587 -10.112 21.877 1.00 91.69 172 ARG A C 1
ATOM 1378 O O . ARG A 1 172 ? 0.372 -10.102 22.056 1.00 91.69 172 ARG A O 1
ATOM 1385 N N . ASN A 1 173 ? 2.431 -10.647 22.759 1.00 91.25 173 ASN A N 1
ATOM 1386 C CA . ASN A 1 173 ? 1.975 -11.432 23.910 1.00 91.25 173 ASN A CA 1
ATOM 1387 C C . ASN A 1 173 ? 1.647 -10.597 25.154 1.00 91.25 173 ASN A C 1
ATOM 1389 O O . ASN A 1 173 ? 0.746 -10.976 25.894 1.00 91.25 173 ASN A O 1
ATOM 1393 N N . CYS A 1 174 ? 2.340 -9.483 25.384 1.00 92.25 174 CYS A N 1
ATOM 1394 C CA . CYS A 1 174 ? 2.190 -8.669 26.592 1.00 92.25 174 CYS A CA 1
ATOM 1395 C C . CYS A 1 174 ? 1.260 -7.468 26.398 1.00 92.25 174 CYS A C 1
ATOM 1397 O O . CYS A 1 174 ? 0.689 -6.989 27.372 1.00 92.25 174 CYS A O 1
ATOM 1399 N N . VAL A 1 175 ? 1.084 -6.980 25.164 1.00 91.00 175 VAL A N 1
ATOM 1400 C CA . VAL A 1 175 ? 0.259 -5.790 24.889 1.00 91.00 175 VAL A CA 1
ATOM 1401 C C . VAL A 1 175 ? -0.991 -6.164 24.102 1.00 91.00 175 VAL A C 1
ATOM 1403 O O . VAL A 1 175 ? -2.107 -5.943 24.567 1.00 91.00 175 VAL A O 1
ATOM 1406 N N . LEU A 1 176 ? -0.823 -6.769 22.923 1.00 90.12 176 LEU A N 1
ATOM 1407 C CA . LEU A 1 176 ? -1.937 -6.990 22.000 1.00 90.12 176 LEU A CA 1
ATOM 1408 C C . LEU A 1 176 ? -2.867 -8.115 22.454 1.00 90.12 176 LEU A C 1
ATOM 1410 O O . LEU A 1 176 ? -4.073 -7.904 22.495 1.00 90.12 176 LEU A O 1
ATOM 1414 N N . LYS A 1 177 ? -2.343 -9.284 22.841 1.00 90.94 177 LYS A N 1
ATOM 1415 C CA . LYS A 1 177 ? -3.181 -10.395 23.326 1.00 90.94 177 LYS A CA 1
ATOM 1416 C C . LYS A 1 177 ? -4.015 -10.029 24.565 1.00 90.94 177 LYS A C 1
ATOM 1418 O O . LYS A 1 177 ? -5.214 -10.299 24.545 1.00 90.94 177 LYS A O 1
ATOM 1423 N N . PRO A 1 178 ? -3.460 -9.383 25.610 1.00 91.69 178 PRO A N 1
ATOM 1424 C CA . PRO A 1 178 ? -4.260 -8.939 26.749 1.00 91.69 178 PRO A CA 1
ATOM 1425 C C . PRO A 1 178 ? -5.314 -7.901 26.362 1.00 91.69 178 PRO A C 1
ATOM 1427 O O . PRO A 1 178 ? -6.430 -7.942 26.875 1.00 91.69 178 PRO A O 1
ATOM 1430 N N . LEU A 1 179 ? -4.990 -6.996 25.434 1.00 89.31 179 LEU A N 1
ATOM 1431 C CA . LEU A 1 179 ? -5.944 -6.012 24.929 1.00 89.31 179 LEU A CA 1
ATOM 1432 C C . LEU A 1 179 ? -7.094 -6.677 24.160 1.00 89.31 179 LEU A C 1
ATOM 1434 O O . LEU A 1 179 ? -8.252 -6.374 24.425 1.00 89.31 179 LEU A O 1
ATOM 1438 N N . VAL A 1 180 ? -6.784 -7.612 23.259 1.00 89.94 180 VAL A N 1
ATOM 1439 C CA . VAL A 1 180 ? -7.772 -8.422 22.528 1.00 89.94 180 VAL A CA 1
ATOM 1440 C C . VAL A 1 180 ? -8.678 -9.152 23.511 1.00 89.94 180 VAL A C 1
ATOM 1442 O O . VAL A 1 180 ? -9.895 -9.033 23.409 1.00 89.94 180 VAL A O 1
ATOM 1445 N N . LYS A 1 181 ? -8.089 -9.812 24.516 1.00 91.06 181 LYS A N 1
ATOM 1446 C CA . LYS A 1 181 ? -8.815 -10.524 25.570 1.00 91.06 181 LYS A CA 1
ATOM 1447 C C . LYS A 1 181 ? -9.807 -9.602 26.297 1.00 91.06 181 LYS A C 1
ATOM 1449 O O . LYS A 1 181 ? -10.999 -9.908 26.348 1.00 91.06 181 LYS A O 1
ATOM 1454 N N . ARG A 1 182 ? -9.347 -8.418 26.730 1.00 89.44 182 ARG A N 1
ATOM 1455 C CA . ARG A 1 182 ? -10.192 -7.377 27.349 1.00 89.44 182 ARG A CA 1
ATOM 1456 C C . ARG A 1 182 ? -11.326 -6.901 26.440 1.00 89.44 182 ARG A C 1
ATOM 1458 O O . ARG A 1 182 ? -12.432 -6.707 26.926 1.00 89.44 182 ARG A O 1
ATOM 1465 N N . ILE A 1 183 ? -11.074 -6.718 25.142 1.00 87.56 183 ILE A N 1
ATOM 1466 C CA . ILE A 1 183 ? -12.099 -6.291 24.173 1.00 87.56 183 ILE A CA 1
ATOM 1467 C C . ILE A 1 183 ? -13.150 -7.390 23.960 1.00 87.56 183 ILE A C 1
ATOM 1469 O O . ILE A 1 183 ? -14.333 -7.082 23.844 1.00 87.56 183 ILE A O 1
ATOM 1473 N N . THR A 1 184 ? -12.740 -8.661 23.924 1.00 85.38 184 THR A N 1
ATOM 1474 C CA . THR A 1 184 ? -13.656 -9.804 23.761 1.00 85.38 184 THR A CA 1
ATOM 1475 C C . THR A 1 184 ? -14.424 -10.189 25.026 1.00 85.38 184 THR A C 1
ATOM 1477 O O . THR A 1 184 ? -15.323 -11.019 24.937 1.00 85.38 184 THR A O 1
ATOM 1480 N N . GLY A 1 185 ? -14.084 -9.624 26.190 1.00 74.50 185 GLY A N 1
ATOM 1481 C CA . GLY A 1 185 ? -14.735 -9.953 27.464 1.00 74.50 185 GLY A CA 1
ATOM 1482 C C . GLY A 1 185 ? -14.514 -11.397 27.938 1.00 74.50 185 GLY A C 1
ATOM 1483 O O . GLY A 1 185 ? -15.327 -11.907 28.702 1.00 74.50 185 GLY A O 1
ATOM 1484 N N . LYS A 1 186 ? -13.448 -12.057 27.467 1.00 54.62 186 LYS A N 1
ATOM 1485 C CA . LYS A 1 186 ? -13.033 -13.412 27.874 1.00 54.62 186 LYS A CA 1
ATOM 1486 C C . LYS A 1 186 ? -11.794 -13.370 28.760 1.00 54.62 186 LYS A C 1
ATOM 1488 O O . LYS A 1 186 ? -11.113 -12.325 28.770 1.00 54.62 186 LYS A O 1
#

Mean predicted aligned error: 14.23 Å

Foldseek 3Di:
DDPDQDPLLLVLVVCVVVVNNVVSLVVCCVVVVDDSVVSNVVSVVSNPDPDDDDQPPVVVLLVVLLVCLVQLNLVVNLVSQCVRHVDDSVVSSVVSVVSCVVVVRDNLDFQLLVCLLVVGSPPPLRVLVSCCLVVPLVVDPNSVVVVVVSVVPRNVVSVVSNVDVVVSPCCNPVPSVVVSCVSVVD